Protein AF-A0A7Y5AQX2-F1 (afdb_monomer_lite)

pLDDT: mean 70.8, std 23.97, range [26.09, 96.88]

Sequence (266 aa):
MLVSNRKLSFETPKPNAPDNAAGAPVNNSKNDAKAAEIGLSQQGQNLNYLYQQSLSSAKQNPSPVYISVDKRVELVTESVNEIAGQSGYEYTPEQIKRVVEDVVKEINIKELPRGDVNAGSGSVYAFLSGTDKATLADAYQHALDNNSSLDDVRFAAFSLARSRFIEAKINSGTTWAVHNPNESTGTVKSDDVEKAALREETIRSGSDYVKSLPEQLKKRGLFQSNPFLQSPLLQDVSSAQLMHKVPSFLSGKVTEVNYNTAYSRI

Radius of gyration: 29.33 Å; chains: 1; bounding box: 56×47×114 Å

Organism: NCBI:txid2740584

Secondary structure (DSSP, 8-state):
----------PPPPPPP---------------------PPPHHHHHHHHHHHHHHHHHHHSPPPTTS-HHHHHHHHHHHHHHHHHHTT----HHHHHHHHHHHHHHTT--PPPP--TT-SS--GGGG--HHHHHHHHHHHHHHHHTT--HHHHHHHHHHHHHHHHHHHHHHTT---PPP-TTS------TTSHHHHHHHHHHHHTS-HHHHHHHHHHHTT-TTTT-GGGGSHHHHHHHHHHHHT---HHHHTT-----TTSTTS--

Foldseek 3Di:
DDDDDDDPDDDDDDDDDDDDDDDDDDDDDDDDPPPPPPDQDPVRVLLVVLLVVLLVVCVVVPDDPLADLVLSLVVSLVSSVVVCVVVPDDDDPVSSVVSSVVSCVVSVSDDQQADDLPDDPDDLSSLQDNVSNVLLSLQCVLCVVVVADPVLSVLLSNLLSVLSNVVSNLVVVHADAQDDPPPPPDDDDDPCPVVVVVVVVVVVPPDVVLVCQVVCLVVPFRRPVGVSCVDPSSRQSSVCVNVSHRRPVCPVSHDHDDPPPPPPDD

Structure (mmCIF, N/CA/C/O backbone):
data_AF-A0A7Y5AQX2-F1
#
_entry.id   AF-A0A7Y5AQX2-F1
#
loop_
_atom_site.group_PDB
_atom_site.id
_atom_site.type_symbol
_atom_site.label_atom_id
_atom_site.label_alt_id
_atom_site.label_comp_id
_atom_site.label_asym_id
_atom_site.label_entity_id
_atom_site.label_seq_id
_atom_site.pdbx_PDB_ins_code
_atom_site.Cartn_x
_atom_site.Cartn_y
_atom_site.Cartn_z
_atom_site.occupancy
_atom_site.B_iso_or_equiv
_atom_site.auth_seq_id
_atom_site.auth_comp_id
_atom_site.auth_asym_id
_atom_site.auth_atom_id
_atom_site.pdbx_PDB_model_num
ATOM 1 N N . MET A 1 1 ? 14.131 24.474 25.568 1.00 33.84 1 MET A N 1
ATOM 2 C CA . MET A 1 1 ? 13.106 25.393 26.107 1.00 33.84 1 MET A CA 1
ATOM 3 C C . MET A 1 1 ? 11.953 24.553 26.618 1.00 33.84 1 MET A C 1
ATOM 5 O O . MET A 1 1 ? 11.398 23.782 25.849 1.00 33.84 1 MET A O 1
ATOM 9 N N . LEU A 1 2 ? 11.695 24.627 27.925 1.00 29.59 2 LEU A N 1
ATOM 10 C CA . LEU A 1 2 ? 10.624 23.911 28.612 1.00 29.59 2 LEU A CA 1
ATOM 11 C C . LEU A 1 2 ? 9.268 24.557 28.324 1.00 29.59 2 LEU A C 1
ATOM 13 O O . LEU A 1 2 ? 9.139 25.772 28.452 1.00 29.59 2 LEU A O 1
ATOM 17 N N . VAL A 1 3 ? 8.251 23.730 28.092 1.00 31.69 3 VAL A N 1
ATOM 18 C CA . VAL A 1 3 ? 6.878 24.048 28.494 1.00 31.69 3 VAL A CA 1
ATOM 19 C C . VAL A 1 3 ? 6.344 22.849 29.272 1.00 31.69 3 VAL A C 1
ATOM 21 O O . VAL A 1 3 ? 5.966 21.826 28.710 1.00 31.69 3 VAL A O 1
ATOM 24 N N . SER A 1 4 ? 6.386 22.981 30.595 1.00 30.27 4 SER A N 1
ATOM 25 C CA . SER A 1 4 ? 5.703 22.111 31.547 1.00 30.27 4 SER A CA 1
ATOM 26 C C . SER A 1 4 ? 4.196 22.304 31.430 1.00 30.27 4 SER A C 1
ATOM 28 O O . SER A 1 4 ? 3.738 23.442 31.451 1.00 30.27 4 SER A O 1
ATOM 30 N N . ASN A 1 5 ? 3.417 21.221 31.446 1.00 33.28 5 ASN A N 1
ATOM 31 C CA . ASN A 1 5 ? 2.048 21.290 31.949 1.00 33.28 5 ASN A CA 1
ATOM 32 C C . ASN A 1 5 ? 1.642 20.011 32.696 1.00 33.28 5 ASN A C 1
ATOM 34 O O . ASN A 1 5 ? 1.423 18.957 32.119 1.00 33.28 5 ASN A O 1
ATOM 38 N N . ARG A 1 6 ? 1.578 20.199 34.020 1.00 29.80 6 ARG A N 1
ATOM 39 C CA . ARG A 1 6 ? 0.690 19.603 35.030 1.00 29.80 6 ARG A CA 1
ATOM 40 C C . ARG A 1 6 ? 0.468 18.083 35.029 1.00 29.80 6 ARG A C 1
ATOM 42 O O . ARG A 1 6 ? -0.394 17.548 34.349 1.00 29.80 6 ARG A O 1
ATOM 49 N N . LYS A 1 7 ? 1.179 17.469 35.983 1.00 34.09 7 LYS A N 1
ATOM 50 C CA . LYS A 1 7 ? 0.767 16.378 36.884 1.00 34.09 7 LYS A CA 1
ATOM 51 C C . LYS A 1 7 ? -0.723 15.996 36.800 1.00 34.09 7 LYS A C 1
ATOM 53 O O . LYS A 1 7 ? -1.569 16.708 37.336 1.00 34.09 7 LYS A O 1
ATOM 58 N N . LEU A 1 8 ? -0.997 14.821 36.241 1.00 32.25 8 LEU A N 1
ATOM 59 C CA . LEU A 1 8 ? -2.138 13.989 36.620 1.00 32.25 8 LEU A CA 1
ATOM 60 C C . LEU A 1 8 ? -1.640 13.024 37.698 1.00 32.25 8 LEU A C 1
ATOM 62 O O . LEU A 1 8 ? -0.949 12.050 37.413 1.00 32.25 8 LEU A O 1
ATOM 66 N N . SER A 1 9 ? -1.916 13.366 38.953 1.00 29.31 9 SER A N 1
ATOM 67 C CA . SER A 1 9 ? -1.718 12.475 40.091 1.00 29.31 9 SER A CA 1
ATOM 68 C C . SER A 1 9 ? -2.881 11.486 40.105 1.00 29.31 9 SER A C 1
ATOM 70 O O . SER A 1 9 ? -3.999 11.881 40.423 1.00 29.31 9 SER A O 1
ATOM 72 N N . PHE A 1 10 ? -2.639 10.224 39.764 1.00 33.22 10 PHE A N 1
ATOM 73 C CA . PHE A 1 10 ? -3.570 9.146 40.085 1.00 33.22 10 PHE A CA 1
ATOM 74 C C . PHE A 1 10 ? -3.011 8.398 41.292 1.00 33.22 10 PHE A C 1
ATOM 76 O O . PHE A 1 10 ? -1.978 7.735 41.208 1.00 33.22 10 PHE A O 1
ATOM 83 N N . GLU A 1 11 ? -3.663 8.583 42.439 1.00 29.88 11 GLU A N 1
ATOM 84 C CA . GLU A 1 11 ? -3.431 7.771 43.627 1.00 29.88 11 GLU A CA 1
ATOM 85 C C . GLU A 1 11 ? -3.783 6.314 43.308 1.00 29.88 11 GLU A C 1
ATOM 87 O O . GLU A 1 11 ? -4.910 5.985 42.946 1.00 29.88 11 GLU A O 1
ATOM 92 N N . THR A 1 12 ? -2.800 5.430 43.437 1.00 32.38 12 THR A N 1
ATOM 93 C CA . THR A 1 12 ? -2.998 3.980 43.434 1.00 32.38 12 THR A CA 1
ATOM 94 C C . THR A 1 12 ? -3.739 3.552 44.707 1.00 32.38 12 THR A C 1
ATOM 96 O O . THR A 1 12 ? -3.231 3.839 45.798 1.00 32.38 12 THR A O 1
ATOM 99 N N . PRO A 1 13 ? -4.859 2.809 44.640 1.00 32.34 13 PRO A N 1
ATOM 100 C CA . PRO A 1 13 ? -5.418 2.163 45.820 1.00 32.34 13 PRO A CA 1
ATOM 101 C C . PRO A 1 13 ? -4.529 0.973 46.217 1.00 32.34 13 PRO A C 1
ATOM 103 O O . PRO A 1 13 ? -4.286 0.072 45.414 1.00 32.34 13 PRO A O 1
ATOM 106 N N . LYS A 1 14 ? -4.037 0.960 47.461 1.00 35.69 14 LYS A N 1
ATOM 107 C CA . LYS A 1 14 ? -3.431 -0.230 48.087 1.00 35.69 14 LYS A CA 1
ATOM 108 C C . LYS A 1 14 ? -4.506 -1.308 48.322 1.00 35.69 14 LYS A C 1
ATOM 110 O O . LYS A 1 14 ? -5.607 -0.946 48.735 1.00 35.69 14 LYS A O 1
ATOM 115 N N . PRO A 1 15 ? -4.204 -2.608 48.144 1.00 33.44 15 PRO A N 1
ATOM 116 C CA . PRO A 1 15 ? -5.133 -3.682 48.474 1.00 33.44 15 PRO A CA 1
ATOM 117 C C . PRO A 1 15 ? -5.127 -4.010 49.980 1.00 33.44 15 PRO A C 1
ATOM 119 O O . PRO A 1 15 ? -4.144 -3.788 50.687 1.00 33.44 15 PRO A O 1
ATOM 122 N N . ASN A 1 16 ? -6.277 -4.515 50.426 1.00 32.91 16 ASN A N 1
ATOM 123 C CA . ASN A 1 16 ? -6.772 -4.653 51.798 1.00 32.91 16 ASN A CA 1
ATOM 124 C C . ASN A 1 16 ? -5.925 -5.485 52.784 1.00 32.91 16 ASN A C 1
ATOM 126 O O . ASN A 1 16 ? -5.275 -6.461 52.421 1.00 32.91 16 ASN A O 1
ATOM 130 N N . ALA A 1 17 ? -6.066 -5.125 54.065 1.00 36.38 17 ALA A N 1
ATOM 131 C CA . ALA A 1 17 ? -5.796 -5.951 55.248 1.00 36.38 17 ALA A CA 1
ATOM 132 C C . ALA A 1 17 ? -6.981 -6.898 55.564 1.00 36.38 17 ALA A C 1
ATOM 134 O O . ALA A 1 17 ? -8.061 -6.689 55.006 1.00 36.38 17 ALA A O 1
ATOM 135 N N . PRO A 1 18 ? -6.848 -7.839 56.524 1.00 38.06 18 PRO A N 1
ATOM 136 C CA . PRO A 1 18 ? -8.013 -8.371 57.227 1.00 38.06 18 PRO A CA 1
ATOM 137 C C . PRO A 1 18 ? -7.996 -8.175 58.758 1.00 38.06 18 PRO A C 1
ATOM 139 O O . PRO A 1 18 ? -6.967 -8.296 59.421 1.00 38.06 18 PRO A O 1
ATOM 142 N N . ASP A 1 19 ? -9.213 -7.914 59.244 1.00 28.00 19 ASP A N 1
ATOM 143 C CA . ASP A 1 19 ? -9.867 -8.290 60.507 1.00 28.00 19 ASP A CA 1
ATOM 144 C C . ASP A 1 19 ? -9.352 -7.802 61.875 1.00 28.00 19 ASP A C 1
ATOM 146 O O . ASP A 1 19 ? -8.371 -8.300 62.423 1.00 28.00 19 ASP A O 1
ATOM 150 N N . ASN A 1 20 ? -10.164 -6.965 62.546 1.00 29.52 20 ASN A N 1
ATOM 151 C CA . ASN A 1 20 ? -11.015 -7.453 63.647 1.00 29.52 20 ASN A CA 1
ATOM 152 C C . ASN A 1 20 ? -12.039 -6.423 64.170 1.00 29.52 20 ASN A C 1
ATOM 154 O O . ASN A 1 20 ? -11.887 -5.213 64.037 1.00 29.52 20 ASN A O 1
ATOM 158 N N . ALA A 1 21 ? -13.099 -6.977 64.759 1.00 29.73 21 ALA A N 1
ATOM 159 C CA . ALA A 1 21 ? -14.347 -6.371 65.213 1.00 29.73 21 ALA A CA 1
ATOM 160 C C . ALA A 1 21 ? -14.245 -5.340 66.358 1.00 29.73 21 ALA A C 1
ATOM 162 O O . ALA A 1 21 ? -13.434 -5.508 67.263 1.00 29.73 21 ALA A O 1
ATOM 163 N N . ALA A 1 22 ? -15.172 -4.366 66.379 1.00 30.77 22 ALA A N 1
ATOM 164 C CA . ALA A 1 22 ? -16.134 -4.110 67.474 1.00 30.77 22 ALA A CA 1
ATOM 165 C C . ALA A 1 22 ? -16.785 -2.707 67.376 1.00 30.77 22 ALA A C 1
ATOM 167 O O . ALA A 1 22 ? -16.090 -1.709 67.229 1.00 30.77 22 ALA A O 1
ATOM 168 N N . GLY A 1 23 ? -18.111 -2.638 67.576 1.00 27.48 23 GLY A N 1
ATOM 169 C CA . GLY A 1 23 ? -18.801 -1.448 68.109 1.00 27.48 23 GLY A CA 1
ATOM 170 C C . GLY A 1 23 ? -19.660 -0.623 67.136 1.00 27.48 23 GLY A C 1
ATOM 171 O O . GLY A 1 23 ? -19.169 0.267 66.455 1.00 27.48 23 GLY A O 1
ATOM 172 N N . ALA A 1 24 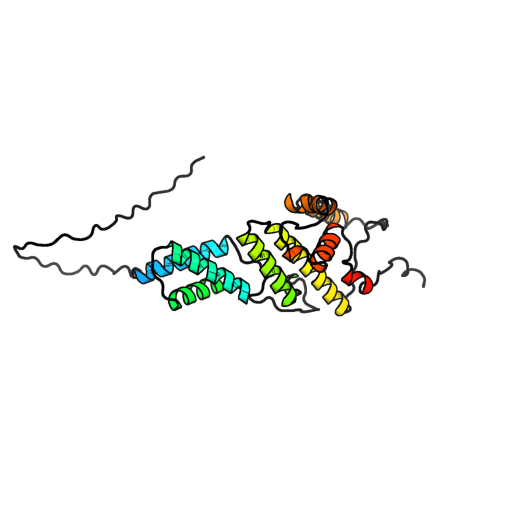? -20.976 -0.853 67.153 1.00 29.45 24 ALA A N 1
ATOM 173 C CA . ALA A 1 24 ? -21.999 0.147 66.793 1.00 29.45 24 ALA A CA 1
ATOM 174 C C . ALA A 1 24 ? -22.250 1.084 68.019 1.00 29.45 24 ALA A C 1
ATOM 176 O O . ALA A 1 24 ? -21.811 0.685 69.102 1.00 29.45 24 ALA A O 1
ATOM 177 N N . PRO A 1 25 ? -22.995 2.228 67.962 1.00 40.78 25 PRO A N 1
ATOM 178 C CA . PRO A 1 25 ? -24.040 2.545 66.971 1.00 40.78 25 PRO A CA 1
ATOM 179 C C . PRO A 1 25 ? -24.307 4.050 66.612 1.00 40.78 25 PRO A C 1
ATOM 181 O O . PRO A 1 25 ? -23.759 4.973 67.199 1.00 40.78 25 PRO A O 1
ATOM 184 N N . VAL A 1 26 ? -25.260 4.241 65.678 1.00 30.08 26 VAL A N 1
ATOM 185 C CA . VAL A 1 26 ? -26.141 5.416 65.410 1.00 30.08 26 VAL A CA 1
ATOM 186 C C . VAL A 1 26 ? -25.539 6.694 64.779 1.00 30.08 26 VAL A C 1
ATOM 188 O O . VAL A 1 26 ? -24.890 7.474 65.460 1.00 30.08 26 VAL A O 1
ATOM 191 N N . ASN A 1 27 ? -25.925 7.029 63.533 1.00 26.09 27 ASN A N 1
ATOM 192 C CA . ASN A 1 27 ? -26.964 8.053 63.290 1.00 26.09 27 ASN A CA 1
ATOM 193 C C . ASN A 1 27 ? -27.413 8.171 61.821 1.00 26.09 27 ASN A C 1
ATOM 195 O O . ASN A 1 27 ? -26.623 8.085 60.887 1.00 26.09 27 ASN A O 1
ATOM 199 N N . ASN A 1 28 ? -28.713 8.417 61.659 1.00 34.25 28 ASN A N 1
ATOM 200 C CA . ASN A 1 28 ? -29.389 8.732 60.405 1.00 34.25 28 ASN A CA 1
ATOM 201 C C . ASN A 1 28 ? -28.875 10.046 59.792 1.00 34.25 28 ASN A C 1
ATOM 203 O O . ASN A 1 28 ? -28.924 11.094 60.435 1.00 34.25 28 ASN A O 1
ATOM 207 N N . SER A 1 29 ? -28.575 10.036 58.495 1.00 30.48 29 SER A N 1
ATOM 208 C CA . SER A 1 29 ? -28.948 11.153 57.623 1.00 30.48 29 SER A CA 1
ATOM 209 C C . SER A 1 29 ? -29.303 10.658 56.231 1.00 30.48 29 SER A C 1
ATOM 211 O O . SER A 1 29 ? -28.526 10.001 55.544 1.00 30.48 29 SER A O 1
ATOM 213 N N . LYS A 1 30 ? -30.553 10.958 55.881 1.00 35.78 30 LYS A N 1
ATOM 214 C CA . LYS A 1 30 ? -31.143 10.873 54.552 1.00 35.78 30 LYS A CA 1
ATOM 215 C C . LYS A 1 30 ? -30.434 11.839 53.605 1.00 35.78 30 LYS A C 1
ATOM 217 O O . LYS A 1 30 ? -30.094 12.942 54.010 1.00 35.78 30 LYS A O 1
ATOM 222 N N . ASN A 1 31 ? -30.432 11.442 52.336 1.00 39.41 31 ASN A N 1
ATOM 223 C CA . ASN A 1 31 ? -30.295 12.285 51.154 1.00 39.41 31 ASN A CA 1
ATOM 224 C C . ASN A 1 31 ? -28.950 12.987 50.980 1.00 39.41 31 ASN A C 1
ATOM 226 O O . ASN A 1 31 ? -28.807 14.149 51.313 1.00 39.41 31 ASN A O 1
ATOM 230 N N . ASP A 1 32 ? -28.053 12.299 50.282 1.00 32.12 32 ASP A N 1
ATOM 231 C CA . ASP A 1 32 ? -27.474 12.861 49.067 1.00 32.12 32 ASP A CA 1
ATOM 232 C C . ASP A 1 32 ? -27.354 11.718 48.066 1.00 32.12 32 ASP A C 1
ATOM 234 O O . ASP A 1 32 ? -26.458 10.873 48.133 1.00 32.12 32 ASP A O 1
ATOM 238 N N . ALA A 1 33 ? -28.321 11.650 47.151 1.00 40.19 33 ALA A N 1
ATOM 239 C CA . ALA A 1 33 ? -28.147 10.912 45.917 1.00 40.19 33 ALA A CA 1
ATOM 240 C C . ALA A 1 33 ? -26.990 11.588 45.174 1.00 40.19 33 ALA A C 1
ATOM 242 O O . ALA A 1 33 ? -27.196 12.523 44.402 1.00 40.19 33 ALA A O 1
ATOM 243 N N . LYS A 1 34 ? -25.759 11.137 45.451 1.00 38.62 34 LYS A N 1
ATOM 244 C CA . LYS A 1 34 ? -24.626 11.345 44.558 1.00 38.62 34 LYS A CA 1
ATOM 245 C C . LYS A 1 34 ? -25.126 10.931 43.185 1.00 38.62 34 LYS A C 1
ATOM 247 O O . LYS A 1 34 ? -25.432 9.757 42.979 1.00 38.62 34 LYS A O 1
ATOM 252 N N . ALA A 1 35 ? -25.247 11.900 42.282 1.00 39.59 35 ALA A N 1
ATOM 253 C CA . ALA A 1 35 ? -25.253 11.625 40.863 1.00 39.59 35 ALA A CA 1
ATOM 254 C C . ALA A 1 35 ? -24.065 10.690 40.635 1.00 39.59 35 ALA A C 1
ATOM 256 O O . ALA A 1 35 ? -22.916 11.097 40.807 1.00 39.59 35 ALA A O 1
ATOM 257 N N . ALA A 1 36 ? -24.348 9.406 40.422 1.00 41.03 36 ALA A N 1
ATOM 258 C CA . ALA A 1 36 ? -23.322 8.449 40.088 1.00 41.03 36 ALA A CA 1
ATOM 259 C C . ALA A 1 36 ? -22.714 8.984 38.796 1.00 41.03 36 ALA A C 1
ATOM 261 O O . ALA A 1 36 ? -23.390 9.005 37.768 1.00 41.03 36 ALA A O 1
ATOM 262 N N . GLU A 1 37 ? -21.487 9.504 38.862 1.00 47.50 37 GLU A N 1
ATOM 263 C CA . GLU A 1 37 ? -20.680 9.675 37.666 1.00 47.50 37 GLU A CA 1
ATOM 264 C C . GLU A 1 37 ? -20.720 8.318 36.971 1.00 47.50 37 GLU A C 1
ATOM 266 O O . GLU A 1 37 ? -20.243 7.319 37.514 1.00 47.50 37 GLU A O 1
ATOM 271 N N . ILE A 1 38 ? -21.398 8.256 35.825 1.00 54.62 38 ILE A N 1
ATOM 272 C CA . ILE A 1 38 ? -21.451 7.060 34.991 1.00 54.62 38 ILE A CA 1
ATOM 273 C C . ILE A 1 38 ? -20.047 6.928 34.396 1.00 54.62 38 ILE A C 1
ATOM 275 O O . ILE A 1 38 ? -19.773 7.357 33.278 1.00 54.62 38 ILE A O 1
ATOM 279 N N . GLY A 1 39 ? -19.118 6.430 35.207 1.00 63.88 39 GLY A N 1
ATOM 280 C CA . GLY A 1 39 ? -17.774 6.077 34.800 1.00 63.88 39 GLY A CA 1
ATOM 281 C C . GLY A 1 39 ? -17.811 4.772 34.016 1.00 63.88 39 GLY A C 1
ATOM 282 O O . GLY A 1 39 ? -18.618 3.882 34.289 1.00 63.88 39 GLY A O 1
ATOM 283 N N . LEU A 1 40 ? -16.928 4.643 33.028 1.00 76.62 40 LEU A N 1
ATOM 284 C CA . LEU A 1 40 ? -16.713 3.370 32.345 1.00 76.62 40 LEU A CA 1
ATOM 285 C C . LEU A 1 40 ? -16.294 2.304 33.368 1.00 76.62 40 LEU A C 1
ATOM 287 O O . LEU A 1 40 ? -15.479 2.578 34.252 1.00 76.62 40 LEU A O 1
ATOM 291 N N . SER A 1 41 ? -16.812 1.082 33.214 1.00 86.62 41 SER A N 1
ATOM 292 C CA . SER A 1 41 ? -16.309 -0.082 33.953 1.00 86.62 41 SER A CA 1
ATOM 293 C C . SER A 1 41 ? -14.816 -0.284 33.676 1.00 86.62 41 SER A C 1
ATOM 295 O O . SER A 1 41 ? -14.322 0.166 32.644 1.00 86.62 41 SER A O 1
ATOM 297 N N . GLN A 1 42 ? -14.093 -1.005 34.538 1.00 84.44 42 GLN A N 1
ATOM 298 C CA . GLN A 1 42 ? -12.668 -1.295 34.313 1.00 84.44 42 GLN A CA 1
ATOM 299 C C . GLN A 1 42 ? -12.414 -1.896 32.918 1.00 84.44 42 GLN A C 1
ATOM 301 O O . GLN A 1 42 ? -11.510 -1.477 32.203 1.00 84.44 42 GLN A O 1
ATOM 306 N N . GLN A 1 43 ? -13.271 -2.826 32.489 1.00 85.12 43 GLN A N 1
ATOM 307 C CA . GLN A 1 43 ? -13.207 -3.411 31.150 1.00 85.12 43 GLN A CA 1
ATOM 308 C C . GLN A 1 43 ? -13.467 -2.367 30.051 1.00 85.12 43 GLN A C 1
ATOM 310 O O . GLN A 1 43 ? -12.786 -2.367 29.029 1.00 85.12 43 GLN A O 1
ATOM 315 N N . GLY A 1 44 ? -14.415 -1.449 30.267 1.00 86.94 44 GLY A N 1
ATOM 316 C CA . GLY A 1 44 ? -14.673 -0.331 29.359 1.00 86.94 44 GLY A CA 1
ATOM 317 C C . GLY A 1 44 ? -13.507 0.659 29.277 1.00 86.94 44 GLY A C 1
ATOM 318 O O . GLY A 1 44 ? -13.202 1.151 28.194 1.00 86.94 44 GLY A O 1
ATOM 319 N N . GLN A 1 45 ? -12.815 0.912 30.389 1.00 89.06 45 GLN A N 1
ATOM 320 C CA . GLN A 1 45 ? -11.620 1.757 30.425 1.00 89.06 45 GLN A CA 1
ATOM 321 C C . GLN A 1 45 ? -10.464 1.118 29.649 1.00 89.06 45 GLN A C 1
ATOM 323 O O . GLN A 1 45 ? -9.842 1.798 28.834 1.00 89.06 45 GLN A O 1
ATOM 328 N N . ASN A 1 46 ? -10.232 -0.186 29.829 1.00 90.69 46 ASN A N 1
ATOM 329 C CA . ASN A 1 46 ? -9.186 -0.921 29.111 1.00 90.69 46 ASN A CA 1
ATOM 330 C C . ASN A 1 46 ? -9.440 -0.930 27.592 1.00 90.69 46 ASN A C 1
ATOM 332 O O . ASN A 1 46 ? -8.530 -0.671 26.808 1.00 90.69 46 ASN A O 1
ATOM 336 N N . LEU A 1 47 ? -10.688 -1.158 27.163 1.00 92.69 47 LEU A N 1
ATOM 337 C CA . LEU A 1 47 ? -11.050 -1.100 25.741 1.00 92.69 47 LEU A CA 1
ATOM 338 C C . LEU A 1 47 ? -10.897 0.305 25.157 1.00 92.69 47 LEU A C 1
ATOM 340 O O . LEU A 1 47 ? -10.376 0.456 24.054 1.00 92.69 47 LEU A O 1
ATOM 344 N N . ASN A 1 48 ? -11.315 1.334 25.898 1.00 93.25 48 ASN A N 1
ATOM 345 C CA . ASN A 1 48 ? -11.139 2.714 25.461 1.00 93.25 48 ASN A CA 1
ATOM 346 C C . ASN A 1 48 ? -9.651 3.076 25.343 1.00 93.25 48 ASN A C 1
ATOM 348 O O . ASN A 1 48 ? -9.264 3.741 24.388 1.00 93.25 48 ASN A O 1
ATOM 352 N N . TYR A 1 49 ? -8.806 2.606 26.265 1.00 92.81 49 TYR A N 1
ATOM 353 C CA . TYR A 1 49 ? -7.358 2.781 26.169 1.00 92.81 49 TYR A CA 1
ATOM 354 C C . TYR A 1 49 ? -6.793 2.148 24.889 1.00 92.81 49 TYR A C 1
ATOM 356 O O . TYR A 1 49 ? -6.129 2.841 24.116 1.00 92.81 49 TYR A O 1
ATOM 364 N N . LEU A 1 50 ? -7.112 0.874 24.624 1.00 95.81 50 LEU A N 1
ATOM 365 C CA . LEU A 1 50 ? -6.662 0.176 23.416 1.00 95.81 50 LEU A CA 1
ATOM 366 C C . LEU A 1 50 ? -7.114 0.907 22.144 1.00 95.81 50 LEU A C 1
ATOM 368 O O . LEU A 1 50 ? -6.304 1.119 21.241 1.00 95.81 50 LEU A O 1
ATOM 372 N N . TYR A 1 51 ? -8.374 1.347 22.093 1.00 96.88 51 TYR A N 1
ATOM 373 C CA . TYR A 1 51 ? -8.910 2.124 20.976 1.00 96.88 51 TYR A CA 1
ATOM 374 C C . TYR A 1 51 ? -8.157 3.442 20.765 1.00 96.88 51 TYR A C 1
ATOM 376 O O . TYR A 1 51 ? -7.684 3.698 19.660 1.00 96.88 51 TYR A O 1
ATOM 384 N N . GLN A 1 52 ? -7.996 4.266 21.805 1.00 96.12 52 GLN A N 1
ATOM 385 C CA . GL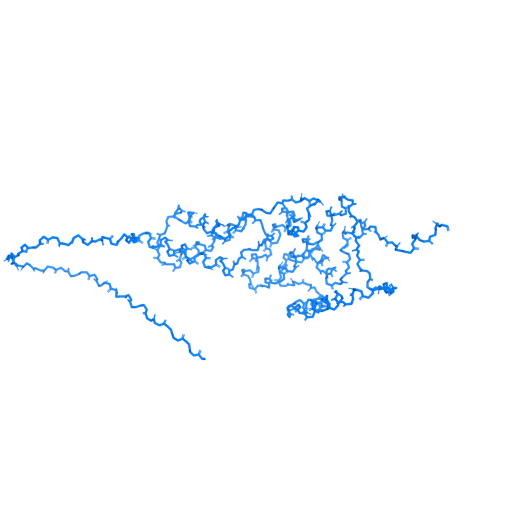N A 1 52 ? -7.342 5.576 21.688 1.00 96.12 52 GLN A CA 1
ATOM 386 C C . GLN A 1 52 ? -5.871 5.451 21.275 1.00 96.12 52 GLN A C 1
ATOM 388 O O . GLN A 1 52 ? -5.407 6.195 20.408 1.00 96.12 52 GLN A O 1
ATOM 393 N N . GLN A 1 53 ? -5.146 4.492 21.853 1.00 96.19 53 GLN A N 1
ATOM 394 C CA . GLN A 1 53 ? -3.741 4.251 21.529 1.00 96.19 53 GLN A CA 1
ATOM 395 C C . GLN A 1 53 ? -3.585 3.760 20.082 1.00 96.19 53 GLN A C 1
ATOM 397 O O . GLN A 1 53 ? -2.758 4.288 19.336 1.00 96.19 53 GLN A O 1
ATOM 402 N N . SER A 1 54 ? -4.426 2.810 19.662 1.00 96.12 54 SER A N 1
ATOM 403 C CA . SER A 1 54 ? -4.425 2.274 18.295 1.00 96.12 54 SER A CA 1
ATOM 404 C C . SER A 1 54 ? -4.805 3.333 17.269 1.00 96.12 54 SER A C 1
ATOM 406 O O . SER A 1 54 ? -4.152 3.468 16.236 1.00 96.12 54 SER A O 1
ATOM 408 N N . LEU A 1 55 ? -5.817 4.145 17.575 1.00 96.31 55 LEU A N 1
ATOM 409 C CA . LEU A 1 55 ? -6.236 5.242 16.718 1.00 96.31 55 LEU A CA 1
ATOM 410 C C . LEU A 1 55 ? -5.138 6.299 16.569 1.00 96.31 55 LEU A C 1
ATOM 412 O O . LEU A 1 55 ? -4.893 6.782 15.464 1.00 96.31 55 LEU A O 1
ATOM 416 N N . SER A 1 56 ? -4.483 6.661 17.672 1.00 95.75 56 SER A N 1
ATOM 417 C CA . SER A 1 56 ? -3.358 7.597 17.664 1.00 95.75 56 SER A CA 1
ATOM 418 C C . SER A 1 56 ? -2.212 7.066 16.800 1.00 95.75 56 SER A C 1
ATOM 420 O O . SER A 1 56 ? -1.746 7.776 15.909 1.00 95.75 56 SER A O 1
ATOM 422 N N . SER A 1 57 ? -1.832 5.795 16.984 1.00 93.31 57 SER A N 1
ATOM 423 C CA . SER A 1 57 ? -0.806 5.125 16.176 1.00 93.31 57 SER A CA 1
ATOM 424 C C . SER A 1 57 ? -1.156 5.144 14.684 1.00 93.31 57 SER A C 1
ATOM 426 O O . SER A 1 57 ? -0.361 5.600 13.862 1.00 93.31 57 SER A O 1
ATOM 428 N N . ALA A 1 58 ? -2.386 4.759 14.333 1.00 92.12 58 ALA A N 1
ATOM 429 C CA . ALA A 1 58 ? -2.847 4.714 12.949 1.00 92.12 58 ALA A CA 1
ATOM 430 C C . ALA A 1 58 ? -2.956 6.106 12.296 1.00 92.12 58 ALA A C 1
ATOM 432 O O . ALA A 1 58 ? -2.737 6.244 11.093 1.00 92.12 58 ALA A O 1
ATOM 433 N N . LYS A 1 59 ? -3.267 7.157 13.070 1.00 91.50 59 LYS A N 1
ATOM 434 C CA . LYS A 1 59 ? -3.271 8.552 12.588 1.00 91.50 59 LYS A CA 1
ATOM 435 C C . LYS A 1 59 ? -1.853 9.101 12.395 1.00 91.50 59 LYS A C 1
ATOM 437 O O . LYS A 1 59 ? -1.636 9.881 11.471 1.00 91.50 59 LYS A O 1
ATOM 442 N N . GLN A 1 60 ? -0.900 8.706 13.240 1.00 89.75 60 GLN A N 1
ATOM 443 C CA . GLN A 1 60 ? 0.508 9.105 13.117 1.00 89.75 60 GLN A CA 1
ATOM 444 C C . GLN A 1 60 ? 1.222 8.368 11.979 1.00 89.75 60 GLN A C 1
ATOM 446 O O . GLN A 1 60 ? 2.028 8.969 11.272 1.00 89.75 60 GLN A O 1
ATOM 451 N N . ASN A 1 61 ? 0.885 7.094 11.768 1.00 85.19 61 ASN A N 1
ATOM 452 C CA . ASN A 1 61 ? 1.460 6.229 10.742 1.00 85.19 61 ASN A CA 1
ATOM 453 C C . ASN A 1 61 ? 0.356 5.711 9.807 1.00 85.19 61 ASN A C 1
ATOM 455 O O . ASN A 1 61 ? -0.007 4.534 9.862 1.00 85.19 61 ASN A O 1
ATOM 459 N N . PRO A 1 62 ? -0.218 6.577 8.952 1.00 83.62 62 PRO A N 1
ATOM 460 C CA . PRO A 1 62 ? -1.310 6.175 8.085 1.00 83.62 62 PRO A CA 1
ATOM 461 C C . PRO A 1 62 ? -0.850 5.103 7.099 1.00 83.62 62 PRO A C 1
ATOM 463 O O . PRO A 1 62 ? 0.152 5.263 6.393 1.00 83.62 62 PRO A O 1
ATOM 466 N N . SER A 1 63 ? -1.636 4.028 7.009 1.00 85.00 63 SER A N 1
ATOM 467 C CA . SER A 1 63 ? -1.419 2.978 6.016 1.00 85.00 63 SER A CA 1
ATOM 468 C C . SER A 1 63 ? -1.412 3.581 4.601 1.00 85.00 63 SER A C 1
ATOM 470 O O . SER A 1 63 ? -2.264 4.429 4.296 1.00 85.00 63 SER A O 1
ATOM 472 N N . PRO A 1 64 ? -0.492 3.177 3.713 1.00 86.12 64 PRO A N 1
ATOM 473 C CA . PRO A 1 64 ? -0.400 3.794 2.403 1.00 86.12 64 PRO A CA 1
ATOM 474 C C . PRO A 1 64 ? -1.650 3.573 1.550 1.00 86.12 64 PRO A C 1
ATOM 476 O O . PRO A 1 64 ? -2.213 2.484 1.474 1.00 86.12 64 PRO A O 1
ATOM 479 N N . VAL A 1 65 ? -2.064 4.610 0.827 1.00 84.50 65 VAL A N 1
ATOM 480 C CA . VAL A 1 65 ? -3.270 4.569 -0.018 1.00 84.50 65 VAL A CA 1
ATOM 481 C C . VAL A 1 65 ? -3.103 3.647 -1.239 1.00 84.50 65 VAL A C 1
ATOM 483 O O . VAL A 1 65 ? -4.094 3.220 -1.829 1.00 84.50 65 VAL A O 1
ATOM 486 N N . TYR A 1 66 ? -1.862 3.325 -1.611 1.00 85.06 66 TYR A N 1
ATOM 487 C CA . TYR A 1 66 ? -1.534 2.504 -2.777 1.00 85.06 66 TYR A CA 1
ATOM 488 C C . TYR A 1 66 ? -1.624 0.991 -2.549 1.00 85.06 66 TYR A C 1
ATOM 490 O O . TYR A 1 66 ? -1.611 0.255 -3.531 1.00 85.06 66 TYR A O 1
ATOM 498 N N . ILE A 1 67 ? -1.735 0.513 -1.305 1.00 88.44 67 ILE A N 1
ATOM 499 C CA . ILE A 1 67 ? -1.977 -0.911 -1.007 1.00 88.44 67 ILE A CA 1
ATOM 500 C C . ILE A 1 67 ? -3.484 -1.209 -0.912 1.00 88.44 67 ILE A C 1
ATOM 502 O O . ILE A 1 67 ? -4.313 -0.296 -0.833 1.00 88.44 67 ILE A O 1
ATOM 506 N N . SER A 1 68 ? -3.868 -2.487 -0.996 1.00 86.06 68 SER A N 1
ATOM 507 C CA . SER A 1 68 ? -5.280 -2.902 -0.965 1.00 86.06 68 SER A CA 1
ATOM 508 C C . SER A 1 68 ? -5.951 -2.573 0.371 1.00 86.06 68 SER A C 1
ATOM 510 O O . SER A 1 68 ? -5.290 -2.483 1.402 1.00 86.06 68 SER A O 1
ATOM 512 N N . VAL A 1 69 ? -7.281 -2.412 0.360 1.00 88.69 69 VAL A N 1
ATOM 513 C CA . VAL A 1 69 ? -8.063 -2.203 1.591 1.00 88.69 69 VAL A CA 1
ATOM 514 C C . VAL A 1 69 ? -7.797 -3.323 2.584 1.00 88.69 69 VAL A C 1
ATOM 516 O O . VAL A 1 69 ? -7.454 -3.024 3.722 1.00 88.69 69 VAL A O 1
ATOM 519 N N . ASP A 1 70 ? -7.873 -4.572 2.124 1.00 90.06 70 ASP A N 1
ATOM 520 C CA . ASP A 1 70 ? -7.643 -5.755 2.952 1.00 90.06 70 ASP A CA 1
ATOM 521 C C . ASP A 1 70 ? -6.283 -5.689 3.648 1.00 90.06 70 ASP A C 1
ATOM 523 O O . ASP A 1 70 ? -6.210 -5.846 4.862 1.00 90.06 70 ASP A O 1
ATOM 527 N N . LYS A 1 71 ? -5.220 -5.325 2.918 1.00 89.56 71 LYS A N 1
ATOM 528 C CA . LYS A 1 71 ? -3.883 -5.220 3.508 1.00 89.56 71 LYS A CA 1
ATOM 529 C C . LYS A 1 71 ? -3.756 -4.046 4.478 1.00 89.56 71 LYS A C 1
ATOM 531 O O . LYS A 1 71 ? -3.081 -4.157 5.492 1.00 89.56 71 LYS A O 1
ATOM 536 N N . ARG A 1 72 ? -4.418 -2.913 4.219 1.00 91.25 72 ARG A N 1
ATOM 537 C CA . ARG A 1 72 ? -4.449 -1.797 5.185 1.00 91.25 72 ARG A CA 1
ATOM 538 C C . ARG A 1 72 ? -5.179 -2.186 6.469 1.00 91.25 72 ARG A C 1
ATOM 540 O O . ARG A 1 72 ? -4.747 -1.784 7.542 1.00 91.25 72 ARG A O 1
ATOM 547 N N . VAL A 1 73 ? -6.269 -2.948 6.363 1.00 93.38 73 VAL A N 1
ATOM 548 C CA . VAL A 1 73 ? -6.998 -3.483 7.525 1.00 93.38 73 VAL A CA 1
ATOM 549 C C . VAL A 1 73 ? -6.134 -4.490 8.284 1.00 93.38 73 VAL A C 1
ATOM 551 O O . VAL A 1 73 ? -6.104 -4.455 9.511 1.00 93.38 73 VAL A O 1
ATOM 554 N N . GLU A 1 74 ? -5.393 -5.341 7.577 1.00 92.69 74 GLU A N 1
ATOM 555 C CA . GLU A 1 74 ? -4.428 -6.275 8.166 1.00 92.69 74 GLU A CA 1
ATOM 556 C C . GLU A 1 74 ? -3.347 -5.535 8.968 1.00 92.69 74 GLU A C 1
ATOM 558 O O . GLU A 1 74 ? -3.167 -5.836 10.142 1.00 92.69 74 GLU A O 1
ATOM 563 N N . LEU A 1 75 ? -2.735 -4.481 8.413 1.00 90.50 75 LEU A N 1
ATOM 564 C CA . LEU A 1 75 ? -1.744 -3.660 9.129 1.00 90.50 75 LEU A CA 1
ATOM 565 C C . LEU A 1 75 ? -2.321 -2.987 10.385 1.00 90.50 75 LEU A C 1
ATOM 567 O O . LEU A 1 75 ? -1.664 -2.919 11.423 1.00 90.50 75 LEU A O 1
ATOM 571 N N . VAL A 1 76 ? -3.564 -2.497 10.319 1.00 93.75 76 VAL A N 1
ATOM 572 C CA . VAL A 1 76 ? -4.255 -1.969 11.510 1.00 93.75 76 VAL A CA 1
ATOM 573 C C . VAL A 1 76 ? -4.469 -3.083 12.533 1.00 93.75 76 VAL A C 1
ATOM 575 O O . VAL A 1 76 ? -4.269 -2.864 13.723 1.00 93.75 76 VAL A O 1
ATOM 578 N N . THR A 1 77 ? -4.839 -4.280 12.081 1.00 95.38 77 THR A N 1
ATOM 579 C CA . THR A 1 77 ? -5.046 -5.448 12.946 1.00 95.38 77 THR A CA 1
ATOM 580 C C . THR A 1 77 ? -3.756 -5.851 13.653 1.00 95.38 77 THR A C 1
ATOM 582 O O . THR A 1 77 ? -3.769 -6.070 14.862 1.00 95.38 77 THR A O 1
ATOM 585 N N . GLU A 1 78 ? -2.637 -5.914 12.937 1.00 92.62 78 GLU A N 1
ATOM 586 C CA . GLU A 1 78 ? -1.314 -6.189 13.50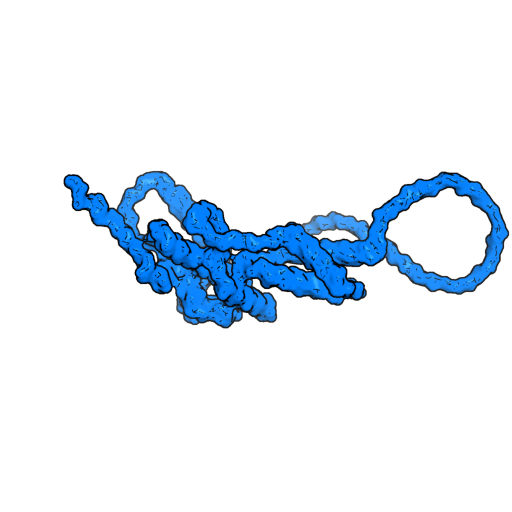7 1.00 92.62 78 GLU A CA 1
ATOM 587 C C . GLU A 1 78 ? -0.922 -5.132 14.543 1.00 92.62 78 GLU A C 1
ATOM 589 O O . GLU A 1 78 ? -0.561 -5.485 15.665 1.00 92.62 78 GLU A O 1
ATOM 594 N N . SER A 1 79 ? -1.100 -3.846 14.225 1.00 92.31 79 SER A N 1
ATOM 595 C CA . SER A 1 79 ? -0.794 -2.757 15.160 1.00 92.31 79 SER A CA 1
ATOM 596 C C . SER A 1 79 ? -1.663 -2.802 16.424 1.00 92.31 79 SER A C 1
ATOM 598 O O . SER A 1 79 ? -1.151 -2.621 17.528 1.00 92.31 79 SER A O 1
ATOM 600 N N . VAL A 1 80 ? -2.964 -3.092 16.299 1.00 96.00 80 VAL A N 1
ATOM 601 C CA . VAL A 1 80 ? -3.858 -3.253 17.462 1.00 96.00 80 VAL A CA 1
ATOM 602 C C . VAL A 1 80 ? -3.417 -4.444 18.317 1.00 96.00 80 VAL A C 1
ATOM 604 O O . VAL A 1 80 ? -3.383 -4.327 19.541 1.00 96.00 80 VAL A O 1
ATOM 607 N N . ASN A 1 81 ? -3.058 -5.574 17.700 1.00 95.00 81 ASN A N 1
ATOM 608 C CA . ASN A 1 81 ? -2.564 -6.752 18.420 1.00 95.00 81 ASN A CA 1
ATOM 609 C C . ASN A 1 81 ? -1.253 -6.467 19.164 1.00 95.00 81 ASN A C 1
ATOM 611 O O . ASN A 1 81 ? -1.098 -6.886 20.311 1.00 95.00 81 ASN A O 1
ATOM 615 N N . GLU A 1 82 ? -0.331 -5.730 18.546 1.00 93.81 82 GLU A N 1
ATOM 616 C CA . GLU A 1 82 ? 0.923 -5.330 19.182 1.00 93.81 82 GLU A CA 1
ATOM 617 C C . GLU A 1 82 ? 0.667 -4.452 20.417 1.00 93.81 82 GLU A C 1
ATOM 619 O O . GLU A 1 82 ? 1.167 -4.743 21.506 1.00 93.81 82 GLU A O 1
ATOM 624 N N . ILE A 1 83 ? -0.178 -3.424 20.282 1.00 95.12 83 ILE A N 1
ATOM 625 C CA . ILE A 1 83 ? -0.543 -2.528 21.391 1.00 95.12 83 ILE A CA 1
ATOM 626 C C . ILE A 1 83 ? -1.264 -3.301 22.501 1.00 95.12 83 ILE A C 1
ATOM 628 O O . ILE A 1 83 ? -0.995 -3.083 23.686 1.00 95.12 83 ILE A O 1
ATOM 632 N N . ALA A 1 84 ? -2.159 -4.224 22.142 1.00 94.81 84 ALA A N 1
ATOM 633 C CA . ALA A 1 84 ? -2.840 -5.088 23.099 1.00 94.81 84 ALA A CA 1
ATOM 634 C C . ALA A 1 84 ? -1.829 -5.919 23.904 1.00 94.81 84 ALA A C 1
ATOM 636 O O . ALA A 1 84 ? -1.866 -5.881 25.138 1.00 94.81 84 ALA A O 1
ATOM 637 N N . GLY A 1 85 ? -0.877 -6.567 23.223 1.00 92.69 85 GLY A N 1
ATOM 638 C CA . GLY A 1 85 ? 0.199 -7.343 23.846 1.00 92.69 85 GLY A CA 1
ATOM 639 C C . GLY A 1 85 ? 1.105 -6.515 24.764 1.00 92.69 85 GLY A C 1
ATOM 640 O O . GLY A 1 85 ? 1.533 -7.000 25.810 1.00 92.69 85 GLY A O 1
ATOM 641 N N . GLN A 1 86 ? 1.349 -5.247 24.426 1.00 92.75 86 GLN A N 1
ATOM 642 C CA . GLN A 1 86 ? 2.158 -4.325 25.235 1.00 92.75 86 GLN A CA 1
ATOM 643 C C . GLN A 1 86 ? 1.406 -3.736 26.439 1.00 92.75 86 GLN A C 1
ATOM 645 O O . GLN A 1 86 ? 2.035 -3.276 27.391 1.00 92.75 86 GLN A O 1
ATOM 650 N N . SER A 1 87 ? 0.071 -3.738 26.422 1.00 89.06 87 SER A N 1
ATOM 651 C CA . SER A 1 87 ? -0.736 -3.079 27.460 1.00 89.06 87 SER A CA 1
ATOM 652 C C . SER A 1 87 ? -0.812 -3.837 28.792 1.00 89.06 87 SER A C 1
ATOM 654 O O . SER A 1 87 ? -1.235 -3.260 29.792 1.00 89.06 87 SER A O 1
ATOM 656 N N . GLY A 1 88 ? -0.419 -5.116 28.820 1.00 85.56 88 GLY A N 1
ATOM 657 C CA . GLY A 1 88 ? -0.487 -5.964 30.016 1.00 85.56 88 GLY A CA 1
ATOM 658 C C . GLY A 1 88 ? -1.902 -6.415 30.407 1.00 85.56 88 GLY A C 1
ATOM 659 O O . GLY A 1 88 ? -2.081 -6.963 31.493 1.00 85.56 88 GLY A O 1
ATOM 660 N N . TYR A 1 89 ? -2.895 -6.209 29.536 1.00 87.81 89 TYR A N 1
ATOM 661 C CA . TYR A 1 89 ? -4.267 -6.692 29.701 1.00 87.81 89 TYR A CA 1
ATOM 662 C C . TYR A 1 89 ? -4.574 -7.801 28.696 1.00 87.81 89 TYR A C 1
ATOM 664 O O . TYR A 1 89 ? -4.139 -7.751 27.548 1.00 87.81 89 TYR A O 1
ATOM 672 N N . GLU A 1 90 ? -5.373 -8.779 29.115 1.00 88.69 90 GLU A N 1
ATOM 673 C CA . GLU A 1 90 ? -5.854 -9.837 28.232 1.00 88.69 90 GLU A CA 1
ATOM 674 C C . GLU A 1 90 ? -7.165 -9.396 27.566 1.00 88.69 90 GLU A C 1
ATOM 676 O O . GLU A 1 90 ? -8.150 -9.090 28.244 1.00 88.69 90 GLU A O 1
ATOM 681 N N . TYR A 1 91 ? -7.167 -9.333 26.234 1.00 92.69 91 TYR A N 1
ATOM 682 C CA . TYR A 1 91 ? -8.351 -9.022 25.433 1.00 92.69 91 TYR A CA 1
ATOM 683 C C . TYR A 1 91 ? -8.810 -10.272 24.692 1.00 92.69 91 TYR A C 1
ATOM 685 O O . TYR A 1 91 ? -7.991 -11.036 24.181 1.00 92.69 91 TYR A O 1
ATOM 693 N N . THR A 1 92 ? -10.122 -10.462 24.574 1.00 93.56 92 THR A N 1
ATOM 694 C CA . THR A 1 92 ? -10.661 -11.532 23.731 1.00 93.56 92 THR A CA 1
ATOM 695 C C . THR A 1 92 ? -10.511 -11.178 22.245 1.00 93.56 92 THR A C 1
ATOM 697 O O . THR A 1 92 ? -10.490 -9.992 21.886 1.00 93.56 92 THR A O 1
ATOM 700 N N . PRO A 1 93 ? -10.475 -12.174 21.343 1.00 93.81 93 PRO A N 1
ATOM 701 C CA . PRO A 1 93 ? -10.437 -11.926 19.901 1.00 93.81 93 PRO A CA 1
ATOM 702 C C . PRO A 1 93 ? -11.572 -11.015 19.403 1.00 93.81 93 PRO A C 1
ATOM 704 O O . PRO A 1 93 ? -11.368 -10.172 18.532 1.00 93.81 93 PRO A O 1
ATOM 707 N N . GLU A 1 94 ? -12.768 -11.126 19.983 1.00 94.81 94 GLU A N 1
ATOM 708 C CA . GLU A 1 94 ? -13.930 -10.301 19.634 1.00 94.81 94 GLU A CA 1
ATOM 709 C C . GLU A 1 94 ? -13.757 -8.843 20.067 1.00 94.81 94 GLU A C 1
ATOM 711 O O . GLU A 1 94 ? -14.226 -7.936 19.377 1.00 94.81 94 GLU A O 1
ATOM 716 N N . GLN A 1 95 ? -13.090 -8.603 21.199 1.00 93.50 95 GLN A N 1
ATOM 717 C CA . GLN A 1 95 ? -12.772 -7.255 21.667 1.00 93.50 95 GLN A CA 1
ATOM 718 C C . GLN A 1 95 ? -11.772 -6.573 20.735 1.00 93.50 95 GLN A C 1
ATOM 720 O O . GLN A 1 95 ? -12.004 -5.437 20.321 1.00 93.50 95 GLN A O 1
ATOM 725 N N . ILE A 1 96 ? -10.710 -7.287 20.357 1.00 95.25 96 ILE A N 1
ATOM 726 C CA . ILE A 1 96 ? -9.709 -6.807 19.397 1.00 95.25 96 ILE A CA 1
ATOM 727 C C . ILE A 1 96 ? -10.379 -6.500 18.058 1.00 95.25 96 ILE A C 1
ATOM 729 O O . ILE A 1 96 ? -10.216 -5.404 17.525 1.00 95.25 96 ILE A O 1
ATOM 733 N N . LYS A 1 97 ? -11.207 -7.423 17.551 1.00 96.56 97 LYS A N 1
ATOM 734 C CA . LYS A 1 97 ? -11.938 -7.241 16.292 1.00 96.56 97 LYS A CA 1
ATOM 735 C C . LYS A 1 97 ? -12.792 -5.969 16.290 1.00 96.56 97 LYS A C 1
ATOM 737 O O . LYS A 1 97 ? -12.739 -5.219 15.321 1.00 96.56 97 LYS A O 1
ATOM 742 N N . ARG A 1 98 ? -13.539 -5.695 17.367 1.00 95.38 98 ARG A N 1
ATOM 743 C CA . ARG A 1 98 ? -14.341 -4.460 17.478 1.00 95.38 98 ARG A CA 1
ATOM 744 C C . ARG A 1 98 ? -13.474 -3.206 17.442 1.00 95.38 98 ARG A C 1
ATOM 746 O O . ARG A 1 98 ? -13.803 -2.268 16.727 1.00 95.38 98 ARG A O 1
ATOM 753 N N . VAL A 1 99 ? -12.352 -3.202 18.165 1.00 96.44 99 VAL A N 1
ATOM 754 C CA . VAL A 1 99 ? -11.428 -2.059 18.148 1.00 96.44 99 VAL A CA 1
ATOM 755 C C . VAL A 1 99 ? -10.853 -1.840 16.749 1.00 96.44 99 VAL A C 1
ATOM 757 O O . VAL A 1 99 ? -10.798 -0.701 16.296 1.00 96.44 99 VAL A O 1
ATOM 760 N N . VAL A 1 100 ? -10.473 -2.906 16.039 1.00 96.44 100 VAL A N 1
ATOM 761 C CA . VAL A 1 100 ? -10.017 -2.812 14.643 1.00 96.44 100 VAL A CA 1
ATOM 762 C C . VAL A 1 100 ? -11.094 -2.180 13.762 1.00 96.44 100 VAL A C 1
ATOM 764 O O . VAL A 1 100 ? -10.797 -1.233 13.036 1.00 96.44 100 VAL A O 1
ATOM 767 N N . GLU A 1 101 ? -12.338 -2.659 13.836 1.00 95.75 101 GLU A N 1
ATOM 768 C CA . GLU A 1 101 ? -13.462 -2.121 13.055 1.00 95.75 101 GLU A CA 1
ATOM 769 C C . GLU A 1 101 ? -13.691 -0.625 13.332 1.00 95.75 101 GLU A C 1
ATOM 771 O O . GLU A 1 101 ? -13.835 0.164 12.389 1.00 95.75 101 GLU A O 1
ATOM 776 N N . ASP A 1 102 ? -13.658 -0.218 14.603 1.00 96.00 102 ASP A N 1
ATOM 777 C CA . ASP A 1 102 ? -13.827 1.179 15.012 1.00 96.00 102 ASP A CA 1
ATOM 778 C C . ASP A 1 102 ? -12.668 2.062 14.527 1.00 96.00 102 ASP A C 1
ATOM 780 O O . ASP A 1 102 ? -12.900 3.140 13.971 1.00 96.00 102 ASP A O 1
ATOM 784 N N . VAL A 1 103 ? -11.419 1.598 14.660 1.00 95.75 103 VAL A N 1
ATOM 785 C CA . VAL A 1 103 ? -10.238 2.325 14.169 1.00 95.75 103 VAL A CA 1
ATOM 786 C C . VAL A 1 103 ? -10.304 2.478 12.653 1.00 95.75 103 VAL A C 1
ATOM 788 O O . VAL A 1 103 ? -10.192 3.599 12.164 1.00 95.75 103 VAL A O 1
ATOM 791 N N . VAL A 1 104 ? -10.541 1.392 11.905 1.00 94.31 104 VAL A N 1
ATOM 792 C CA . VAL A 1 104 ? -10.651 1.379 10.431 1.00 94.31 104 VAL A CA 1
ATOM 793 C C . VAL A 1 104 ? -11.691 2.386 9.940 1.00 94.31 104 VAL A C 1
ATOM 795 O O . VAL A 1 104 ? -11.442 3.120 8.974 1.00 94.31 104 VAL A O 1
ATOM 798 N N . LYS A 1 105 ? -12.846 2.437 10.612 1.00 93.75 105 LYS A N 1
ATOM 799 C CA . LYS A 1 105 ? -13.924 3.380 10.308 1.00 93.75 105 LYS A CA 1
ATOM 800 C C . LYS A 1 105 ? -13.492 4.825 10.549 1.00 93.75 105 LYS A C 1
ATOM 802 O O . LYS A 1 105 ? -13.723 5.674 9.688 1.00 93.75 105 LYS A O 1
ATOM 807 N N . GLU A 1 106 ? -12.847 5.092 11.678 1.00 93.81 106 GLU A N 1
ATOM 808 C CA . GLU A 1 106 ? -12.400 6.428 12.080 1.00 93.81 106 GLU A CA 1
ATOM 809 C C . GLU A 1 106 ? -11.269 6.968 11.185 1.00 93.81 106 GLU A C 1
ATOM 811 O O . GLU A 1 106 ? -11.275 8.145 10.824 1.00 93.81 106 GLU A O 1
ATOM 816 N N . ILE A 1 107 ? -10.328 6.123 10.749 1.00 91.00 107 ILE A N 1
ATOM 817 C CA . ILE A 1 107 ? -9.273 6.526 9.796 1.00 91.00 107 ILE A CA 1
ATOM 818 C C . ILE A 1 107 ? -9.727 6.488 8.328 1.00 91.00 107 ILE A C 1
ATOM 820 O O . ILE A 1 107 ? -8.940 6.770 7.425 1.00 91.00 107 ILE A O 1
ATOM 824 N N . ASN A 1 108 ? -11.002 6.176 8.078 1.00 89.25 108 ASN A N 1
ATOM 825 C CA . ASN A 1 108 ? -11.641 6.238 6.765 1.00 89.25 108 ASN A CA 1
ATOM 826 C C . ASN A 1 108 ? -10.936 5.383 5.687 1.00 89.25 108 ASN A C 1
ATOM 828 O O . ASN A 1 108 ? -10.810 5.788 4.526 1.00 89.25 108 ASN A O 1
ATOM 832 N N . ILE A 1 109 ? -10.499 4.174 6.052 1.00 85.69 109 ILE A N 1
ATOM 833 C CA . ILE A 1 109 ? -9.994 3.182 5.093 1.00 85.69 109 ILE A CA 1
ATOM 834 C C . ILE A 1 109 ? -11.154 2.772 4.171 1.00 85.69 109 ILE A C 1
ATOM 836 O O . ILE A 1 109 ? -12.062 2.046 4.561 1.00 85.69 109 ILE A O 1
ATOM 840 N N . LYS A 1 110 ? -11.114 3.235 2.918 1.00 82.06 110 LYS A N 1
ATOM 841 C CA . LYS A 1 110 ? -12.076 2.878 1.861 1.00 82.06 110 LYS A CA 1
ATOM 842 C C . LYS A 1 110 ? -11.384 2.403 0.592 1.00 82.06 110 LYS A C 1
ATOM 844 O O . LYS A 1 110 ? -10.221 2.751 0.352 1.00 82.06 110 LYS A O 1
ATOM 849 N N . GLU A 1 111 ? -12.090 1.603 -0.204 1.00 76.06 111 GLU A N 1
ATOM 850 C CA . GLU A 1 111 ? -11.616 1.232 -1.534 1.00 76.06 111 GLU A CA 1
ATOM 851 C C . GLU A 1 111 ? -11.644 2.460 -2.441 1.00 76.06 111 GLU A C 1
ATOM 853 O O . GLU A 1 111 ? -12.605 3.232 -2.447 1.00 76.06 111 GLU A O 1
ATOM 858 N N . LEU A 1 112 ? -10.559 2.660 -3.186 1.00 71.44 112 LEU A N 1
ATOM 859 C CA . LEU A 1 112 ? -10.554 3.655 -4.245 1.00 71.44 112 LEU A CA 1
ATOM 860 C C . LEU A 1 112 ? -11.359 3.101 -5.424 1.00 71.44 112 LEU A C 1
ATOM 862 O O . LEU A 1 112 ? -11.067 1.979 -5.849 1.00 71.44 112 LEU A O 1
ATOM 866 N N . PRO A 1 113 ? -12.323 3.861 -5.975 1.00 65.25 113 PRO A N 1
ATOM 867 C CA . PRO A 1 113 ? -13.063 3.422 -7.147 1.00 65.25 113 PRO A CA 1
ATOM 868 C C . PRO A 1 113 ? -12.073 3.112 -8.270 1.00 65.25 113 PRO A C 1
ATOM 870 O O . PRO A 1 113 ? -11.243 3.950 -8.626 1.00 65.25 113 PRO A O 1
ATOM 873 N N . ARG A 1 114 ? -12.120 1.882 -8.790 1.00 56.78 114 ARG A N 1
ATOM 874 C CA . ARG A 1 114 ? -11.301 1.492 -9.940 1.00 56.78 114 ARG A CA 1
ATOM 875 C C . ARG A 1 114 ? -11.759 2.285 -11.153 1.00 56.78 114 ARG A C 1
ATOM 877 O O . ARG A 1 114 ? -12.953 2.324 -11.415 1.00 56.78 114 ARG A O 1
ATOM 884 N N . GLY A 1 115 ? -10.786 2.835 -11.878 1.00 52.44 115 GLY A N 1
ATOM 885 C CA . GLY A 1 115 ? -10.902 3.240 -13.276 1.00 52.44 115 GLY A CA 1
ATOM 886 C C . GLY A 1 115 ? -12.240 3.851 -13.676 1.00 52.44 115 GLY A C 1
ATOM 887 O O . GLY A 1 115 ? -13.105 3.159 -14.197 1.00 52.44 115 GLY A O 1
ATOM 888 N N . ASP A 1 116 ? -12.346 5.167 -13.564 1.00 47.00 116 ASP A N 1
ATOM 889 C CA . ASP A 1 116 ? -13.179 5.901 -14.502 1.00 47.00 116 ASP A CA 1
ATOM 890 C C . ASP A 1 116 ? -12.232 6.560 -15.513 1.00 47.00 116 ASP A C 1
ATOM 892 O O . ASP A 1 116 ? -11.450 7.459 -15.198 1.00 47.00 116 ASP A O 1
ATOM 896 N N . VAL A 1 117 ? -12.249 6.041 -16.740 1.00 47.75 117 VAL A N 1
ATOM 897 C CA . VAL A 1 117 ? -11.459 6.563 -17.866 1.00 47.75 117 VAL A CA 1
ATOM 898 C C . VAL A 1 117 ? -11.815 8.023 -18.181 1.00 47.75 117 VAL A C 1
ATOM 900 O O . VAL A 1 117 ? -10.967 8.763 -18.693 1.00 47.75 117 VAL A O 1
ATOM 903 N N . ASN A 1 118 ? -13.007 8.465 -17.761 1.00 47.28 118 ASN A N 1
ATOM 904 C CA . ASN A 1 118 ? -13.521 9.828 -17.845 1.00 47.28 118 ASN A CA 1
ATOM 905 C C . ASN A 1 118 ? -13.442 10.598 -16.513 1.00 47.28 118 ASN A C 1
ATOM 907 O O . ASN A 1 118 ? -13.783 11.781 -16.494 1.00 47.28 118 ASN A O 1
ATOM 911 N N . ALA A 1 119 ? -12.957 9.995 -15.418 1.00 45.31 119 ALA A N 1
ATOM 912 C CA . ALA A 1 119 ? -12.875 10.698 -14.142 1.00 45.31 119 ALA A CA 1
ATOM 913 C C . ALA A 1 119 ? -11.843 11.819 -14.221 1.00 45.31 119 ALA A C 1
ATOM 915 O O . ALA A 1 119 ? -10.641 11.601 -14.428 1.00 45.31 119 ALA A O 1
ATOM 916 N N . GLY A 1 120 ? -12.330 13.039 -14.012 1.00 45.66 120 GLY A N 1
ATOM 917 C CA . GLY A 1 120 ? -11.497 14.176 -13.662 1.00 45.66 120 GLY A CA 1
ATOM 918 C C . GLY A 1 120 ? -10.728 13.888 -12.370 1.00 45.66 120 GLY A C 1
ATOM 919 O O . GLY A 1 120 ? -11.299 13.421 -11.390 1.00 45.66 120 GLY A O 1
ATOM 920 N N . SER A 1 121 ? -9.417 14.141 -12.398 1.00 46.75 121 SER A N 1
ATOM 921 C CA . SER A 1 121 ? -8.536 14.337 -11.232 1.00 46.75 121 SER A CA 1
ATOM 922 C C . SER A 1 121 ? -8.727 13.403 -10.018 1.00 46.75 121 SER A C 1
ATOM 924 O O . SER A 1 121 ? -8.733 13.866 -8.878 1.00 46.75 121 SER A O 1
ATOM 926 N N . GLY A 1 122 ? -8.870 12.093 -10.235 1.00 60.56 122 GLY A N 1
ATOM 927 C CA . GLY A 1 122 ? -8.818 11.099 -9.157 1.00 60.56 122 GLY A CA 1
ATOM 928 C C . GLY A 1 122 ? -7.391 10.811 -8.664 1.00 60.56 122 GLY A C 1
ATOM 929 O O . GLY A 1 122 ? -6.401 11.237 -9.259 1.00 60.56 122 GLY A O 1
ATOM 930 N N . SER A 1 123 ? -7.273 10.036 -7.581 1.00 75.88 123 SER A N 1
ATOM 931 C CA . SER A 1 123 ? -5.984 9.498 -7.121 1.00 75.88 123 SER A CA 1
ATOM 932 C C . SER A 1 123 ? -5.392 8.554 -8.173 1.00 75.88 123 SER A C 1
ATOM 934 O O . SER A 1 123 ? -6.035 7.575 -8.550 1.00 75.88 123 SER A O 1
ATOM 936 N N . VAL A 1 124 ? -4.148 8.792 -8.608 1.00 77.81 124 VAL A N 1
ATOM 937 C CA . VAL A 1 124 ? -3.453 7.929 -9.590 1.00 77.81 124 VAL A CA 1
ATOM 938 C C . VAL A 1 124 ? -3.346 6.471 -9.125 1.00 77.81 124 VAL A C 1
ATOM 940 O O . VAL A 1 124 ? -3.292 5.559 -9.944 1.00 77.81 124 VAL A O 1
ATOM 943 N N . TYR A 1 125 ? -3.394 6.222 -7.814 1.00 84.50 125 TYR A N 1
ATOM 944 C CA . TYR A 1 125 ? -3.348 4.877 -7.233 1.00 84.50 125 TYR A CA 1
ATOM 945 C C . TYR A 1 125 ? -4.591 4.027 -7.533 1.00 84.50 125 TYR A C 1
ATOM 947 O O . TYR A 1 125 ? -4.546 2.805 -7.397 1.00 84.50 125 TYR A O 1
ATOM 955 N N . ALA A 1 126 ? -5.686 4.643 -7.991 1.00 82.00 126 ALA A N 1
ATOM 956 C CA . ALA A 1 126 ? -6.867 3.929 -8.476 1.00 82.00 126 ALA A CA 1
ATOM 957 C C . ALA A 1 126 ? -6.592 3.090 -9.740 1.00 82.00 126 ALA A C 1
ATOM 959 O O . ALA A 1 126 ? -7.355 2.173 -10.041 1.00 82.00 126 ALA A O 1
ATOM 960 N N . PHE A 1 127 ? -5.502 3.384 -10.459 1.00 82.69 127 PHE A N 1
ATOM 961 C CA . PHE A 1 127 ? -5.090 2.678 -11.676 1.00 82.69 127 PHE A CA 1
ATOM 962 C C . PHE A 1 127 ? -4.172 1.478 -11.402 1.00 82.69 127 PHE A C 1
ATOM 964 O O . PHE A 1 127 ? -3.840 0.744 -12.330 1.00 82.69 127 PHE A O 1
ATOM 971 N N . LEU A 1 128 ? -3.770 1.253 -10.146 1.00 87.25 128 LEU A N 1
ATOM 972 C CA . LEU A 1 128 ? -2.999 0.070 -9.768 1.00 87.25 128 LEU A CA 1
ATOM 973 C C . LEU A 1 128 ? -3.878 -1.186 -9.816 1.00 87.25 128 LEU A C 1
ATOM 975 O O . LEU A 1 128 ? -4.958 -1.232 -9.213 1.00 87.25 128 LEU A O 1
ATOM 979 N N . SER A 1 129 ? -3.386 -2.220 -10.494 1.00 88.56 129 SER A N 1
ATOM 980 C CA . SER A 1 129 ? -4.016 -3.543 -10.518 1.00 88.56 129 SER A CA 1
ATOM 981 C C . SER A 1 129 ? -3.892 -4.258 -9.166 1.00 88.56 129 SER A C 1
ATOM 983 O O . SER A 1 129 ? -3.125 -3.850 -8.296 1.00 88.56 129 SER A O 1
ATOM 985 N N . GLY A 1 130 ? -4.627 -5.361 -8.980 1.00 87.38 130 GLY A N 1
ATOM 986 C CA . GLY A 1 130 ? -4.488 -6.195 -7.778 1.00 87.38 130 GLY A CA 1
ATOM 987 C C . GLY A 1 130 ? -3.057 -6.709 -7.581 1.00 87.38 130 GLY A C 1
ATOM 988 O O . GLY A 1 130 ? -2.538 -6.659 -6.471 1.00 87.38 130 GLY A O 1
ATOM 989 N N . THR A 1 131 ? -2.395 -7.111 -8.669 1.00 90.75 131 THR A N 1
ATOM 990 C CA . THR A 1 131 ? -0.995 -7.555 -8.653 1.00 90.75 131 THR A CA 1
ATOM 991 C C . THR A 1 131 ? -0.040 -6.418 -8.301 1.00 90.75 131 THR A C 1
ATOM 993 O O . THR A 1 131 ? 0.817 -6.609 -7.447 1.00 90.75 131 THR A O 1
ATOM 996 N N . ASP A 1 132 ? -0.221 -5.223 -8.881 1.00 92.25 132 ASP A N 1
ATOM 997 C CA . ASP A 1 132 ? 0.616 -4.062 -8.543 1.00 92.25 132 ASP A CA 1
ATOM 998 C C . ASP A 1 132 ? 0.517 -3.744 -7.036 1.00 92.25 132 ASP A C 1
ATOM 1000 O O . ASP A 1 132 ? 1.526 -3.508 -6.373 1.00 92.25 132 ASP A O 1
ATOM 1004 N N . LYS A 1 133 ? -0.701 -3.786 -6.474 1.00 90.56 133 LYS A N 1
ATOM 1005 C CA . LYS A 1 133 ? -0.944 -3.548 -5.041 1.00 90.56 133 LYS A CA 1
ATOM 1006 C C . LYS A 1 133 ? -0.309 -4.616 -4.152 1.00 90.56 133 LYS A C 1
ATOM 1008 O O . LYS A 1 133 ? 0.210 -4.261 -3.099 1.00 90.56 133 LYS A O 1
ATOM 1013 N N . ALA A 1 134 ? -0.344 -5.885 -4.561 1.00 90.44 134 ALA A N 1
ATOM 1014 C CA . ALA A 1 134 ? 0.294 -6.978 -3.829 1.00 90.44 134 ALA A CA 1
ATOM 1015 C C . ALA A 1 134 ? 1.821 -6.806 -3.789 1.00 90.44 134 ALA A C 1
ATOM 1017 O O . ALA A 1 134 ? 2.405 -6.790 -2.714 1.00 90.44 134 ALA A O 1
ATOM 1018 N N . THR A 1 135 ? 2.459 -6.536 -4.933 1.00 92.62 135 THR A N 1
ATOM 1019 C CA . THR A 1 135 ? 3.911 -6.292 -4.981 1.00 92.62 135 THR A CA 1
ATOM 1020 C C . THR A 1 135 ? 4.328 -5.082 -4.142 1.00 92.62 135 THR A C 1
ATOM 1022 O O . THR A 1 135 ? 5.341 -5.125 -3.447 1.00 92.62 135 THR A O 1
ATOM 1025 N N . LEU A 1 136 ? 3.549 -3.995 -4.175 1.00 93.44 136 LEU A N 1
ATOM 1026 C CA . LEU A 1 136 ? 3.819 -2.814 -3.350 1.00 93.44 136 LEU A CA 1
ATOM 1027 C C . LEU A 1 136 ? 3.574 -3.066 -1.856 1.00 93.44 136 LEU A C 1
ATOM 1029 O O . LEU A 1 136 ? 4.235 -2.440 -1.031 1.00 93.44 136 LEU A O 1
ATOM 1033 N N . ALA A 1 137 ? 2.656 -3.969 -1.504 1.00 92.38 137 ALA A N 1
ATOM 1034 C CA . ALA A 1 137 ? 2.452 -4.398 -0.127 1.00 92.38 137 ALA A CA 1
ATOM 1035 C C . ALA A 1 137 ? 3.650 -5.193 0.400 1.00 92.38 137 ALA A C 1
ATOM 1037 O O . ALA A 1 137 ? 4.140 -4.877 1.481 1.00 92.38 137 ALA A O 1
ATOM 1038 N N . ASP A 1 138 ? 4.168 -6.144 -0.379 1.00 92.69 138 ASP A N 1
ATOM 1039 C CA . ASP A 1 138 ? 5.358 -6.916 -0.001 1.00 92.69 138 ASP A CA 1
ATOM 1040 C C . ASP A 1 138 ? 6.581 -6.001 0.155 1.00 92.69 138 ASP A C 1
ATOM 1042 O O . ASP A 1 138 ? 7.321 -6.086 1.136 1.00 92.69 138 ASP A O 1
ATOM 1046 N N . ALA A 1 139 ? 6.752 -5.047 -0.768 1.00 94.94 139 ALA A N 1
ATOM 1047 C CA . ALA A 1 139 ? 7.807 -4.043 -0.680 1.00 94.94 139 ALA A CA 1
ATOM 1048 C C . ALA A 1 139 ? 7.673 -3.161 0.571 1.00 94.94 139 ALA A C 1
ATOM 1050 O O . ALA A 1 139 ? 8.679 -2.840 1.206 1.00 94.94 139 ALA A O 1
ATOM 1051 N N . TYR A 1 140 ? 6.448 -2.763 0.922 1.00 93.44 140 TYR A N 1
ATOM 1052 C CA . TYR A 1 140 ? 6.175 -1.962 2.111 1.00 93.44 140 TYR A CA 1
ATOM 1053 C C . TYR A 1 140 ? 6.470 -2.736 3.397 1.00 93.44 140 TYR A C 1
ATOM 1055 O O . TYR A 1 140 ? 7.169 -2.217 4.264 1.00 93.44 140 TYR A O 1
ATOM 1063 N N . GLN A 1 141 ? 6.006 -3.984 3.495 1.00 91.38 141 GLN A N 1
ATOM 1064 C CA . GLN A 1 141 ? 6.267 -4.829 4.658 1.00 91.38 141 GLN A CA 1
ATOM 1065 C C . GLN A 1 141 ? 7.767 -5.067 4.838 1.00 91.38 141 GLN A C 1
ATOM 1067 O O . GLN A 1 141 ? 8.304 -4.849 5.918 1.00 91.38 141 GLN A O 1
ATOM 1072 N N . HIS A 1 142 ? 8.478 -5.382 3.752 1.00 93.88 142 HIS A N 1
ATOM 1073 C CA . HIS A 1 142 ? 9.932 -5.516 3.788 1.00 93.88 142 HIS A CA 1
ATOM 1074 C C . HIS A 1 142 ? 10.624 -4.244 4.301 1.00 93.88 142 HIS A C 1
ATOM 1076 O O . HIS A 1 142 ? 11.641 -4.329 4.993 1.00 93.88 142 HIS A O 1
ATOM 1082 N N . ALA A 1 143 ? 10.098 -3.063 3.965 1.00 92.81 143 ALA A N 1
ATOM 1083 C CA . ALA A 1 143 ? 10.628 -1.800 4.459 1.00 92.81 143 ALA A CA 1
ATOM 1084 C C . ALA A 1 143 ? 10.461 -1.624 5.968 1.00 92.81 143 ALA A C 1
ATOM 1086 O O . ALA A 1 143 ? 11.414 -1.186 6.614 1.00 92.81 143 ALA A O 1
ATOM 1087 N N . LEU A 1 144 ? 9.321 -2.039 6.523 1.00 89.25 144 LEU A N 1
ATOM 1088 C CA . LEU A 1 144 ? 9.107 -2.069 7.969 1.00 89.25 144 LEU A CA 1
ATOM 1089 C C . LEU A 1 144 ? 10.038 -3.078 8.652 1.00 89.25 144 LEU A C 1
ATOM 1091 O O . LEU A 1 144 ? 10.790 -2.702 9.548 1.00 89.25 144 LEU A O 1
ATOM 1095 N N . ASP A 1 145 ? 10.049 -4.322 8.176 1.00 92.69 145 ASP A N 1
ATOM 1096 C CA . ASP A 1 145 ? 10.756 -5.429 8.832 1.00 92.69 145 ASP A CA 1
ATOM 1097 C C . ASP A 1 145 ? 12.281 -5.252 8.819 1.00 92.69 145 ASP A C 1
ATOM 1099 O O . ASP A 1 145 ? 12.974 -5.660 9.749 1.00 92.69 145 ASP A O 1
ATOM 1103 N N . ASN A 1 146 ? 12.820 -4.638 7.760 1.00 94.50 146 ASN A N 1
ATOM 1104 C CA . ASN A 1 146 ? 14.266 -4.518 7.542 1.00 94.50 146 ASN A CA 1
ATOM 1105 C C . ASN A 1 146 ? 14.786 -3.088 7.713 1.00 94.50 146 ASN A C 1
ATOM 1107 O O . ASN A 1 146 ? 15.941 -2.817 7.380 1.00 94.50 146 ASN A O 1
ATOM 1111 N N . ASN A 1 147 ? 13.944 -2.163 8.188 1.00 89.12 147 ASN A N 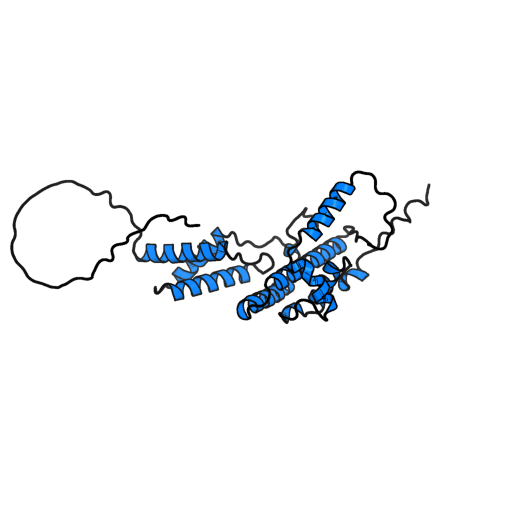1
ATOM 1112 C CA . ASN A 1 147 ? 14.272 -0.741 8.310 1.00 89.12 147 ASN A CA 1
ATOM 1113 C C . ASN A 1 147 ? 14.864 -0.159 7.004 1.00 89.12 147 ASN A C 1
ATOM 1115 O O . ASN A 1 147 ? 15.814 0.630 7.021 1.00 89.12 147 ASN A O 1
ATOM 1119 N N . SER A 1 148 ? 14.332 -0.601 5.857 1.00 89.88 148 SER A N 1
ATOM 1120 C CA . SER A 1 148 ? 14.692 -0.042 4.550 1.00 89.88 148 SER A CA 1
ATOM 1121 C C . SER A 1 148 ? 13.794 1.153 4.214 1.00 89.88 148 SER A C 1
ATOM 1123 O O . SER A 1 148 ? 12.828 1.456 4.913 1.00 89.88 148 SER A O 1
ATOM 1125 N N . SER A 1 149 ? 14.151 1.908 3.176 1.00 89.25 149 SER A N 1
ATOM 1126 C CA . SER A 1 149 ? 13.539 3.210 2.903 1.00 89.25 149 SER A CA 1
ATOM 1127 C C . SER A 1 149 ? 12.058 3.085 2.517 1.00 89.25 149 SER A C 1
ATOM 1129 O O . SER A 1 149 ? 11.713 2.608 1.436 1.00 89.25 149 SER A O 1
ATOM 1131 N N . LEU A 1 150 ? 11.159 3.582 3.374 1.00 88.44 150 LEU A N 1
ATOM 1132 C CA . LEU A 1 150 ? 9.735 3.728 3.041 1.00 88.44 150 LEU A CA 1
ATOM 1133 C C . LEU A 1 150 ? 9.508 4.755 1.925 1.00 88.44 150 LEU A C 1
ATOM 1135 O O . LEU A 1 150 ? 8.517 4.668 1.196 1.00 88.44 150 LEU A O 1
ATOM 1139 N N . ASP A 1 151 ? 10.422 5.712 1.770 1.00 88.56 151 ASP A N 1
ATOM 1140 C CA . ASP A 1 151 ? 10.366 6.691 0.690 1.00 88.56 151 ASP A CA 1
ATOM 1141 C C . ASP A 1 151 ? 10.658 6.048 -0.677 1.00 88.56 151 ASP A C 1
ATOM 1143 O O . ASP A 1 151 ? 10.032 6.439 -1.664 1.00 88.56 151 ASP A O 1
ATOM 1147 N N . ASP A 1 152 ? 11.470 4.980 -0.723 1.00 91.62 152 ASP A N 1
ATOM 1148 C CA . ASP A 1 152 ? 11.684 4.155 -1.928 1.00 91.62 152 ASP A CA 1
ATOM 1149 C C . ASP A 1 152 ? 10.380 3.503 -2.368 1.00 91.62 152 ASP A C 1
ATOM 1151 O O . ASP A 1 152 ? 9.977 3.614 -3.529 1.00 91.62 152 ASP A O 1
ATOM 1155 N N . VAL A 1 153 ? 9.663 2.896 -1.422 1.00 92.44 153 VAL A N 1
ATOM 1156 C CA . VAL A 1 153 ? 8.369 2.260 -1.694 1.00 92.44 153 VAL A CA 1
ATOM 1157 C C . VAL A 1 153 ? 7.348 3.298 -2.161 1.00 92.44 153 VAL A C 1
ATOM 1159 O O . VAL A 1 153 ? 6.634 3.071 -3.139 1.00 92.44 153 VAL A O 1
ATOM 1162 N N . ARG A 1 154 ? 7.299 4.471 -1.515 1.00 89.50 154 ARG A N 1
ATOM 1163 C CA . ARG A 1 154 ? 6.395 5.570 -1.896 1.00 89.50 154 ARG A CA 1
ATOM 1164 C C . ARG A 1 154 ? 6.691 6.093 -3.300 1.00 89.50 154 ARG A C 1
ATOM 1166 O O . ARG A 1 154 ? 5.755 6.293 -4.078 1.00 89.50 154 ARG A O 1
ATOM 1173 N N . PHE A 1 155 ? 7.960 6.302 -3.642 1.00 89.81 155 PHE A N 1
ATOM 1174 C CA . PHE A 1 155 ? 8.341 6.794 -4.964 1.00 89.81 155 PHE A CA 1
ATOM 1175 C C . PHE A 1 155 ? 8.051 5.762 -6.058 1.00 89.81 155 PHE A C 1
ATOM 1177 O O . PHE A 1 155 ? 7.494 6.112 -7.105 1.00 89.81 155 PHE A O 1
ATOM 1184 N N . ALA A 1 156 ? 8.379 4.492 -5.816 1.00 92.75 156 ALA A N 1
ATOM 1185 C CA . ALA A 1 156 ? 8.096 3.404 -6.746 1.00 92.75 156 ALA A CA 1
ATOM 1186 C C . ALA A 1 156 ? 6.583 3.239 -6.974 1.00 92.75 156 ALA A C 1
ATOM 1188 O O . ALA A 1 156 ? 6.134 3.162 -8.120 1.00 92.75 156 ALA A O 1
ATOM 1189 N N . ALA A 1 157 ? 5.784 3.283 -5.901 1.00 91.31 157 ALA A N 1
ATOM 1190 C CA . ALA A 1 157 ? 4.326 3.238 -5.977 1.00 91.31 157 ALA A CA 1
ATOM 1191 C C . ALA A 1 157 ? 3.762 4.389 -6.817 1.00 91.31 157 ALA A C 1
ATOM 1193 O O . ALA A 1 157 ? 2.926 4.166 -7.695 1.00 91.31 157 ALA A O 1
ATOM 1194 N N . PHE A 1 158 ? 4.223 5.620 -6.572 1.00 87.31 158 PHE A N 1
ATOM 1195 C CA . PHE A 1 158 ? 3.794 6.791 -7.335 1.00 87.31 158 PHE A CA 1
ATOM 1196 C C . PHE A 1 158 ? 4.153 6.665 -8.820 1.00 87.31 158 PHE A C 1
ATOM 1198 O O . PHE A 1 158 ? 3.308 6.906 -9.685 1.00 87.31 158 PHE A O 1
ATOM 1205 N N . SER A 1 159 ? 5.385 6.250 -9.120 1.00 90.06 159 SER A N 1
ATOM 1206 C CA . SER A 1 159 ? 5.881 6.089 -10.492 1.00 90.06 159 SER A CA 1
ATOM 1207 C C . SER A 1 159 ? 5.087 5.030 -11.260 1.00 90.06 159 SER A C 1
ATOM 1209 O O . SER A 1 159 ? 4.690 5.255 -12.409 1.00 90.06 159 SER A O 1
ATOM 1211 N N . LEU A 1 160 ? 4.777 3.904 -10.610 1.00 92.56 160 LEU A N 1
ATOM 1212 C CA . LEU A 1 160 ? 3.957 2.845 -11.193 1.00 92.56 160 LEU A CA 1
ATOM 1213 C C . LEU A 1 160 ? 2.517 3.312 -11.421 1.00 92.56 160 LEU A C 1
ATOM 1215 O O . LEU A 1 160 ? 1.993 3.170 -12.525 1.00 92.56 160 LEU A O 1
ATOM 1219 N N . ALA A 1 161 ? 1.896 3.924 -10.413 1.00 87.25 161 ALA A N 1
ATOM 1220 C CA . ALA A 1 161 ? 0.524 4.419 -10.490 1.00 87.25 161 ALA A CA 1
ATOM 1221 C C . ALA A 1 161 ? 0.352 5.465 -11.597 1.00 87.25 161 ALA A C 1
ATOM 1223 O O . ALA A 1 161 ? -0.593 5.400 -12.385 1.00 87.25 161 ALA A O 1
ATOM 1224 N N . ARG A 1 162 ? 1.307 6.394 -11.717 1.00 85.31 162 ARG A N 1
ATOM 1225 C CA . ARG A 1 162 ? 1.340 7.376 -12.803 1.00 85.31 162 ARG A CA 1
ATOM 1226 C C . ARG A 1 162 ? 1.475 6.709 -14.169 1.00 85.31 162 ARG A C 1
ATOM 1228 O O . ARG A 1 162 ? 0.789 7.106 -15.105 1.00 85.31 162 ARG A O 1
ATOM 1235 N N . SER A 1 163 ? 2.318 5.689 -14.288 1.00 86.94 163 SER A N 1
ATOM 1236 C CA . SER A 1 163 ? 2.498 4.968 -15.551 1.00 86.94 163 SER A CA 1
ATOM 1237 C C . SER A 1 163 ? 1.236 4.191 -15.949 1.00 86.94 163 SER A C 1
ATOM 1239 O O . SER A 1 163 ? 0.833 4.241 -17.109 1.00 86.94 163 SER A O 1
ATOM 1241 N N . ARG A 1 164 ? 0.540 3.560 -14.991 1.00 87.62 164 ARG A N 1
ATOM 1242 C CA . ARG A 1 164 ? -0.768 2.910 -15.216 1.00 87.62 164 ARG A CA 1
ATOM 1243 C C . ARG A 1 164 ? -1.871 3.900 -15.578 1.00 87.62 164 ARG A C 1
ATOM 1245 O O . ARG A 1 164 ? -2.702 3.607 -16.432 1.00 87.62 164 ARG A O 1
ATOM 1252 N N . PHE A 1 165 ? -1.867 5.082 -14.967 1.00 83.44 165 PHE A N 1
ATOM 1253 C CA . PHE A 1 165 ? -2.772 6.167 -15.341 1.00 83.44 165 PHE A CA 1
ATOM 1254 C C . PHE A 1 165 ? -2.583 6.575 -16.809 1.00 83.44 165 PHE A C 1
ATOM 1256 O O . PHE A 1 165 ? -3.561 6.676 -17.549 1.00 83.44 165 PHE A O 1
ATOM 1263 N N . ILE A 1 166 ? -1.332 6.754 -17.245 1.00 80.50 166 ILE A N 1
ATOM 1264 C CA . ILE A 1 166 ? -1.013 7.076 -18.643 1.00 80.50 166 ILE A CA 1
ATOM 1265 C C . ILE A 1 166 ? -1.450 5.933 -19.567 1.00 80.50 166 ILE A C 1
ATOM 1267 O O . ILE A 1 166 ? -2.109 6.185 -20.572 1.00 80.50 166 ILE A O 1
ATOM 1271 N N . GLU A 1 167 ? -1.153 4.681 -19.205 1.00 83.81 167 GLU A N 1
ATOM 1272 C CA . GLU A 1 167 ? -1.596 3.498 -19.952 1.00 83.81 167 GLU A CA 1
ATOM 1273 C C . GLU A 1 167 ? -3.115 3.488 -20.167 1.00 83.81 167 GLU A C 1
ATOM 1275 O O . GLU A 1 167 ? -3.588 3.284 -21.284 1.00 83.81 167 GLU A O 1
ATOM 1280 N N . ALA A 1 168 ? -3.883 3.746 -19.108 1.00 80.06 168 ALA A N 1
ATOM 1281 C CA . ALA A 1 168 ? -5.338 3.763 -19.168 1.00 80.06 168 ALA A CA 1
ATOM 1282 C C . ALA A 1 168 ? -5.871 4.886 -20.066 1.00 80.06 168 ALA A C 1
ATOM 1284 O O . ALA A 1 168 ? -6.800 4.646 -20.834 1.00 80.06 168 ALA A O 1
ATOM 1285 N N . LYS A 1 169 ? -5.266 6.082 -20.011 1.00 75.50 169 LYS A N 1
ATOM 1286 C CA . LYS A 1 169 ? -5.634 7.211 -20.881 1.00 75.50 169 LYS A CA 1
ATOM 1287 C C . LYS A 1 169 ? -5.356 6.923 -22.355 1.00 75.50 169 LYS A C 1
ATOM 1289 O O . LYS A 1 169 ? -6.197 7.222 -23.198 1.00 75.50 169 LYS A O 1
ATOM 1294 N N . ILE A 1 170 ? -4.225 6.290 -22.659 1.00 74.94 170 ILE A N 1
ATOM 1295 C CA . ILE A 1 170 ? -3.905 5.864 -24.027 1.00 74.94 170 ILE A CA 1
ATOM 1296 C C . ILE A 1 170 ? -4.925 4.827 -24.511 1.00 74.94 170 ILE A C 1
ATOM 1298 O O . ILE A 1 170 ? -5.496 4.978 -25.588 1.00 74.94 170 ILE A O 1
ATOM 1302 N N . ASN A 1 171 ? -5.207 3.807 -23.696 1.00 77.88 171 ASN A N 1
ATOM 1303 C CA . ASN A 1 171 ? -6.155 2.749 -24.051 1.00 77.88 171 ASN A CA 1
ATOM 1304 C C . ASN A 1 171 ? -7.595 3.269 -24.221 1.00 77.88 171 ASN A C 1
ATOM 1306 O O . ASN A 1 171 ? -8.360 2.684 -24.982 1.00 77.88 171 ASN A O 1
ATOM 1310 N N . SER A 1 172 ? -7.970 4.362 -23.544 1.00 74.44 172 SER A N 1
ATOM 1311 C CA . SER A 1 172 ? -9.268 5.024 -23.728 1.00 74.44 172 SER A CA 1
ATOM 1312 C C . SER A 1 172 ? -9.310 5.982 -24.925 1.00 74.44 172 SER A C 1
ATOM 1314 O O . SER A 1 172 ? -10.310 6.673 -25.109 1.00 74.44 172 SER A O 1
ATOM 1316 N N . GLY A 1 173 ? -8.239 6.069 -25.720 1.00 65.44 173 GLY A N 1
ATOM 1317 C CA . GLY A 1 173 ? -8.143 6.978 -26.865 1.00 65.44 173 GLY A CA 1
ATOM 1318 C C . GLY A 1 173 ? -7.977 8.451 -26.478 1.00 65.44 173 GLY A C 1
ATOM 1319 O O . GLY A 1 173 ? -8.187 9.332 -27.308 1.00 65.44 173 GLY A O 1
ATOM 1320 N N . THR A 1 174 ? -7.622 8.746 -25.224 1.00 65.94 174 THR A N 1
ATOM 1321 C CA . THR A 1 174 ? -7.334 10.111 -24.770 1.00 65.94 174 THR A CA 1
ATOM 1322 C C . THR A 1 174 ? -5.875 10.451 -25.059 1.00 65.94 174 THR A C 1
ATOM 1324 O O . THR A 1 174 ? -4.965 9.763 -24.598 1.00 65.94 174 THR A O 1
ATOM 1327 N N . THR A 1 175 ? -5.639 11.535 -25.799 1.00 58.53 175 THR A N 1
ATOM 1328 C CA . THR A 1 175 ? -4.287 11.982 -26.153 1.00 58.53 175 THR A CA 1
ATOM 1329 C C . THR A 1 175 ? -3.469 12.311 -24.904 1.00 58.53 175 THR A C 1
ATOM 1331 O O . THR A 1 175 ? -3.903 13.086 -24.050 1.00 58.53 175 THR A O 1
ATOM 1334 N N . TRP A 1 176 ? -2.259 11.757 -24.819 1.00 59.62 176 TRP A N 1
ATOM 1335 C CA . TRP A 1 176 ? -1.267 12.112 -23.808 1.00 59.62 176 TRP A CA 1
ATOM 1336 C C . TRP A 1 176 ? -0.053 12.744 -24.488 1.00 59.62 176 TRP A C 1
ATOM 1338 O O . TRP A 1 176 ? 0.522 12.150 -25.396 1.00 59.62 176 TRP A O 1
ATOM 1348 N N . ALA A 1 177 ? 0.334 13.945 -24.057 1.00 55.94 177 ALA A N 1
ATOM 1349 C CA . ALA A 1 177 ? 1.537 14.614 -24.539 1.00 55.94 177 ALA A CA 1
ATOM 1350 C C . ALA A 1 177 ? 2.669 14.429 -23.525 1.00 55.94 177 ALA A C 1
ATOM 1352 O O . ALA A 1 177 ? 2.499 14.668 -22.326 1.00 55.94 177 ALA A O 1
ATOM 1353 N N . VAL A 1 178 ? 3.832 14.011 -24.012 1.00 53.41 178 VAL A N 1
ATOM 1354 C CA . VAL A 1 178 ? 5.049 13.887 -23.209 1.00 53.41 178 VAL A CA 1
ATOM 1355 C C . VAL A 1 178 ? 5.938 15.065 -23.564 1.00 53.41 178 VAL A C 1
ATOM 1357 O O . VAL A 1 178 ? 6.120 15.379 -24.735 1.00 53.41 178 VAL A O 1
ATOM 1360 N N . HIS A 1 179 ? 6.459 15.748 -22.550 1.00 48.38 179 HIS A N 1
ATOM 1361 C CA . HIS A 1 179 ? 7.400 16.833 -22.773 1.00 48.38 179 HIS A CA 1
ATOM 1362 C C . HIS A 1 179 ? 8.724 16.258 -23.287 1.00 48.38 179 HIS A C 1
ATOM 1364 O O . HIS A 1 179 ? 9.342 15.450 -22.596 1.00 48.38 179 HIS A O 1
ATOM 1370 N N . ASN A 1 180 ? 9.143 16.677 -24.481 1.00 48.91 180 ASN A N 1
ATOM 1371 C CA . ASN A 1 180 ? 10.460 16.380 -25.025 1.00 48.91 180 ASN A CA 1
ATOM 1372 C C . ASN A 1 180 ? 11.436 17.494 -24.603 1.00 48.91 180 ASN A C 1
ATOM 1374 O O . ASN A 1 180 ? 11.338 18.604 -25.125 1.00 48.91 180 ASN A O 1
ATOM 1378 N N . PRO A 1 181 ? 12.377 17.242 -23.675 1.00 47.00 181 PRO A N 1
ATOM 1379 C CA . PRO A 1 181 ? 13.312 18.270 -23.215 1.00 47.00 181 PRO A CA 1
ATOM 1380 C C . PRO A 1 181 ? 14.339 18.683 -24.285 1.00 47.00 181 PRO A C 1
ATOM 1382 O O . PRO A 1 181 ? 15.033 19.678 -24.101 1.00 47.00 181 PRO A O 1
ATOM 1385 N N . ASN A 1 182 ? 14.443 17.935 -25.392 1.00 46.88 182 ASN A N 1
ATOM 1386 C CA . ASN A 1 182 ? 15.354 18.227 -26.503 1.00 46.88 182 ASN A CA 1
ATOM 1387 C C . ASN A 1 182 ? 14.679 18.987 -27.659 1.00 46.88 182 ASN A C 1
ATOM 1389 O O . ASN A 1 182 ? 15.366 19.394 -28.596 1.00 46.88 182 ASN A O 1
ATOM 1393 N N . GLU A 1 183 ? 13.358 19.183 -27.624 1.00 45.69 183 GLU A N 1
ATOM 1394 C CA . GLU A 1 183 ? 12.679 20.073 -28.565 1.00 45.69 183 GLU A CA 1
ATOM 1395 C C . GLU A 1 183 ? 12.874 21.514 -28.101 1.00 45.69 183 GLU A C 1
ATOM 1397 O O . GLU A 1 183 ? 12.404 21.905 -27.032 1.00 45.69 183 GLU A O 1
ATOM 1402 N N . SER A 1 184 ? 13.591 22.318 -28.896 1.00 39.59 184 SER A N 1
ATOM 1403 C CA . SER A 1 184 ? 13.728 23.747 -28.624 1.00 39.59 184 SER A CA 1
ATOM 1404 C C . SER A 1 184 ? 12.335 24.357 -28.505 1.00 39.59 184 SER A C 1
ATOM 1406 O O . SER A 1 184 ? 11.548 24.296 -29.452 1.00 39.59 184 SER A O 1
ATOM 1408 N N . THR A 1 185 ? 12.036 24.943 -27.353 1.00 42.25 185 THR A N 1
ATOM 1409 C CA . THR A 1 185 ? 10.781 25.634 -27.075 1.00 42.25 185 THR A CA 1
ATOM 1410 C C . THR A 1 185 ? 10.633 26.835 -28.008 1.00 42.25 185 THR A C 1
ATOM 1412 O O . THR A 1 185 ? 11.085 27.945 -27.734 1.00 42.25 185 THR A O 1
ATOM 1415 N N . GLY A 1 186 ? 9.991 26.612 -29.154 1.00 36.75 186 GLY A N 1
ATOM 1416 C CA . GLY A 1 186 ? 9.508 27.677 -30.017 1.00 36.75 186 GLY A CA 1
ATOM 1417 C C . GLY A 1 186 ? 8.481 28.512 -29.256 1.00 36.75 186 GLY A C 1
ATOM 1418 O O . GLY A 1 186 ? 7.384 28.038 -28.991 1.00 36.75 186 GLY A O 1
ATOM 1419 N N . THR A 1 187 ? 8.894 29.723 -28.865 1.00 39.50 187 THR A N 1
ATOM 1420 C CA . THR A 1 187 ? 8.082 30.875 -28.414 1.00 39.50 187 THR A CA 1
ATOM 1421 C C . THR A 1 187 ? 6.681 30.554 -27.880 1.00 39.50 187 THR A C 1
ATOM 1423 O O . THR A 1 187 ? 5.672 30.656 -28.575 1.00 39.50 187 THR A O 1
ATOM 1426 N N . VAL A 1 188 ? 6.621 30.253 -26.584 1.00 31.36 188 VAL A N 1
ATOM 1427 C CA . VAL A 1 188 ? 5.373 30.211 -25.819 1.00 31.36 188 VAL A CA 1
ATOM 1428 C C . VAL A 1 188 ? 5.087 31.613 -25.265 1.00 31.36 188 VAL A C 1
ATOM 1430 O O . VAL A 1 188 ? 5.972 32.261 -24.703 1.00 31.36 188 VAL A O 1
ATOM 1433 N N . LYS A 1 189 ? 3.866 32.114 -25.498 1.00 35.28 189 LYS A N 1
ATOM 1434 C CA . LYS A 1 189 ? 3.386 33.439 -25.063 1.00 35.28 189 LYS A CA 1
ATOM 1435 C C . LYS A 1 189 ? 3.350 33.551 -23.529 1.00 35.28 189 LYS A C 1
ATOM 1437 O O . LYS A 1 189 ? 3.266 32.556 -22.820 1.00 35.28 189 LYS A O 1
ATOM 1442 N N . SER A 1 190 ? 3.419 34.791 -23.046 1.00 36.25 190 SER A N 1
ATOM 1443 C CA . SER A 1 190 ? 3.867 35.239 -21.717 1.00 36.25 190 SER A CA 1
ATOM 1444 C C . SER A 1 190 ? 3.087 34.802 -20.463 1.00 36.25 190 SER A C 1
ATOM 1446 O O . SER A 1 190 ? 3.364 35.354 -19.405 1.00 36.25 190 SER A O 1
ATOM 1448 N N . ASP A 1 191 ? 2.194 33.815 -20.522 1.00 38.88 191 ASP A N 1
ATOM 1449 C CA . ASP A 1 191 ? 1.454 33.335 -19.336 1.00 38.88 191 ASP A CA 1
ATOM 1450 C C . ASP A 1 191 ? 2.036 32.030 -18.748 1.00 38.88 191 ASP A C 1
ATOM 1452 O O . ASP A 1 191 ? 1.614 31.567 -17.689 1.00 38.88 191 ASP A O 1
ATOM 1456 N N . ASP A 1 192 ? 3.052 31.446 -19.393 1.00 44.56 192 ASP A N 1
ATOM 1457 C CA . ASP A 1 192 ? 3.663 30.173 -18.978 1.00 44.56 192 ASP A CA 1
ATOM 1458 C C . ASP A 1 192 ? 4.945 30.317 -18.138 1.00 44.56 192 ASP A C 1
ATOM 1460 O O . ASP A 1 192 ? 5.471 29.325 -17.625 1.00 44.56 192 ASP A O 1
ATOM 1464 N N . VAL A 1 193 ? 5.431 31.543 -17.919 1.00 42.28 193 VAL A N 1
ATOM 1465 C CA . VAL A 1 193 ? 6.641 31.793 -17.110 1.00 42.28 193 VAL A CA 1
ATOM 1466 C C . VAL A 1 193 ? 6.368 31.547 -15.621 1.00 42.28 193 VAL A C 1
ATOM 1468 O O . VAL A 1 193 ? 7.210 30.981 -14.928 1.00 42.28 193 VAL A O 1
ATOM 1471 N N . GLU A 1 194 ? 5.161 31.855 -15.141 1.00 39.38 194 GLU A N 1
ATOM 1472 C CA . GLU A 1 194 ? 4.765 31.611 -13.747 1.00 39.38 194 GLU A CA 1
ATOM 1473 C C . GLU A 1 194 ? 4.549 30.114 -13.457 1.00 39.38 194 GLU A C 1
ATOM 1475 O O . GLU A 1 194 ? 4.911 29.628 -12.387 1.00 39.38 194 GLU A O 1
ATOM 1480 N N . LYS A 1 195 ? 4.060 29.332 -14.434 1.00 43.12 195 LYS A N 1
ATOM 1481 C CA . LYS A 1 195 ? 3.918 27.865 -14.320 1.00 43.12 195 LYS A CA 1
ATOM 1482 C C . LYS A 1 195 ? 5.238 27.111 -14.472 1.00 43.12 195 LYS A C 1
ATOM 1484 O O . LYS A 1 195 ? 5.405 26.062 -13.844 1.00 43.12 195 LYS A O 1
ATOM 1489 N N . ALA A 1 196 ? 6.161 27.612 -15.291 1.00 42.69 196 ALA A N 1
ATOM 1490 C CA . ALA A 1 196 ? 7.506 27.054 -15.415 1.00 42.69 196 ALA A CA 1
ATOM 1491 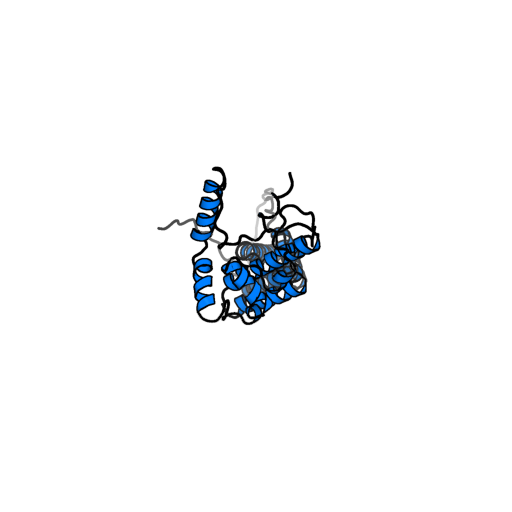C C . ALA A 1 196 ? 8.335 27.320 -14.148 1.00 42.69 196 ALA A C 1
ATOM 1493 O O . ALA A 1 196 ? 8.960 26.391 -13.635 1.00 42.69 196 ALA A O 1
ATOM 1494 N N . ALA A 1 197 ? 8.235 28.528 -13.579 1.00 37.72 197 ALA A N 1
ATOM 1495 C CA . ALA A 1 197 ? 8.843 28.872 -12.295 1.00 37.72 197 ALA A CA 1
ATOM 1496 C C . ALA A 1 197 ? 8.257 28.041 -11.140 1.00 37.72 197 ALA A C 1
ATOM 1498 O O . ALA A 1 197 ? 9.017 27.476 -10.358 1.00 37.72 197 ALA A O 1
ATOM 1499 N N . LEU A 1 198 ? 6.930 27.833 -11.095 1.00 37.12 198 LEU A N 1
ATOM 1500 C CA . LEU A 1 198 ? 6.309 26.939 -10.106 1.00 37.12 198 LEU A CA 1
ATOM 1501 C C . LEU A 1 198 ? 6.793 25.483 -10.239 1.00 37.12 198 LEU A C 1
ATOM 1503 O O . LEU A 1 198 ? 6.908 24.774 -9.241 1.00 37.12 198 LEU A O 1
ATOM 1507 N N . ARG A 1 199 ? 7.073 25.004 -11.461 1.00 39.38 199 ARG A N 1
ATOM 1508 C CA . ARG A 1 199 ? 7.571 23.639 -11.718 1.00 39.38 199 ARG A CA 1
ATOM 1509 C C . ARG A 1 199 ? 9.036 23.463 -11.347 1.00 39.38 199 ARG A C 1
ATOM 1511 O O . ARG A 1 199 ? 9.365 22.449 -10.733 1.00 39.38 199 ARG A O 1
ATOM 1518 N N . GLU A 1 200 ? 9.891 24.427 -11.675 1.00 39.88 200 GLU A N 1
ATOM 1519 C CA . GLU A 1 200 ? 11.271 24.435 -11.184 1.00 39.88 200 GLU A CA 1
ATOM 1520 C C . GLU A 1 200 ? 11.297 24.527 -9.660 1.00 39.88 200 GLU A C 1
ATOM 1522 O O . GLU A 1 200 ? 12.056 23.802 -9.026 1.00 39.88 200 GLU A O 1
ATOM 1527 N N . GLU A 1 201 ? 10.408 25.310 -9.048 1.00 36.22 201 GLU A N 1
ATOM 1528 C CA . GLU A 1 201 ? 10.286 25.400 -7.595 1.00 36.22 201 GLU A CA 1
ATOM 1529 C C . GLU A 1 201 ? 9.713 24.118 -6.968 1.00 36.22 201 GLU A C 1
ATOM 1531 O O . GLU A 1 201 ? 10.165 23.715 -5.901 1.00 36.22 201 GLU A O 1
ATOM 1536 N N . THR A 1 202 ? 8.834 23.375 -7.652 1.00 40.41 202 THR A N 1
ATOM 1537 C CA . THR A 1 202 ? 8.359 22.042 -7.212 1.00 40.41 202 THR A CA 1
ATOM 1538 C C . THR A 1 202 ? 9.468 20.977 -7.281 1.00 40.41 202 THR A C 1
ATOM 1540 O O . THR A 1 202 ? 9.547 20.097 -6.427 1.00 40.41 202 THR A O 1
ATOM 1543 N N . ILE A 1 203 ? 10.368 21.060 -8.267 1.00 45.34 203 ILE A N 1
ATOM 1544 C CA . ILE A 1 203 ? 11.545 20.176 -8.381 1.00 45.34 203 ILE A CA 1
ATOM 1545 C C . ILE A 1 203 ? 12.629 20.588 -7.370 1.00 45.34 203 ILE A C 1
ATOM 1547 O O . ILE A 1 203 ? 13.275 19.739 -6.753 1.00 45.34 203 ILE A O 1
ATOM 1551 N N . ARG A 1 204 ? 12.802 21.892 -7.135 1.00 38.41 204 ARG A N 1
ATOM 1552 C CA . ARG A 1 204 ? 13.788 22.454 -6.200 1.00 38.41 204 ARG A CA 1
ATOM 1553 C C . ARG A 1 204 ? 13.359 22.309 -4.732 1.00 38.41 204 ARG A C 1
ATOM 1555 O O . ARG A 1 204 ? 14.229 22.182 -3.867 1.00 38.41 204 ARG A O 1
ATOM 1562 N N . SER A 1 205 ? 12.052 22.241 -4.465 1.00 38.44 205 SER A N 1
ATOM 1563 C CA . SER A 1 205 ? 11.441 21.940 -3.157 1.00 38.44 205 SER A CA 1
ATOM 1564 C C . SER A 1 205 ? 11.199 20.449 -2.901 1.00 38.44 205 SER A C 1
ATOM 1566 O O . SER A 1 205 ? 10.756 20.092 -1.809 1.00 38.44 205 SER A O 1
ATOM 1568 N N . GLY A 1 206 ? 11.527 19.565 -3.854 1.00 52.16 206 GLY A N 1
ATOM 1569 C CA . GLY A 1 206 ? 11.529 18.124 -3.613 1.00 52.16 206 GLY A CA 1
ATOM 1570 C C . GLY A 1 206 ? 12.382 17.796 -2.387 1.00 52.16 206 GLY A C 1
ATOM 1571 O O . GLY A 1 206 ? 13.469 18.365 -2.222 1.00 52.16 206 GLY A O 1
ATOM 1572 N N . SER A 1 207 ? 11.875 16.914 -1.519 1.00 65.31 207 SER A N 1
ATOM 1573 C CA . SER A 1 207 ? 12.600 16.455 -0.333 1.00 65.31 207 SER A CA 1
ATOM 1574 C C . SER A 1 207 ? 14.018 16.023 -0.716 1.00 65.31 207 SER A C 1
ATOM 1576 O O . SER A 1 207 ? 14.245 15.540 -1.830 1.00 65.31 207 SER A O 1
ATOM 1578 N N . ASP A 1 208 ? 14.985 16.181 0.192 1.00 75.12 208 ASP A N 1
ATOM 1579 C CA . ASP A 1 208 ? 16.386 15.791 -0.055 1.00 75.12 208 ASP A CA 1
ATOM 1580 C C . ASP A 1 208 ? 16.506 14.346 -0.567 1.00 75.12 208 ASP A C 1
ATOM 1582 O O . ASP A 1 208 ? 17.376 14.022 -1.376 1.00 75.12 208 ASP A O 1
ATOM 1586 N N . TYR A 1 209 ? 15.538 13.511 -0.189 1.00 79.75 209 TYR A N 1
ATOM 1587 C CA . TYR A 1 209 ? 15.308 12.191 -0.746 1.00 79.75 209 TYR A CA 1
ATOM 1588 C C . TYR A 1 209 ? 15.166 12.177 -2.282 1.00 79.75 209 TYR A C 1
ATOM 1590 O O . TYR A 1 209 ? 15.961 11.517 -2.954 1.00 79.75 209 TYR A O 1
ATOM 1598 N N . VAL A 1 210 ? 14.221 12.928 -2.865 1.00 75.25 210 VAL A N 1
ATOM 1599 C CA . VAL A 1 210 ? 13.975 12.944 -4.324 1.00 75.25 210 VAL A CA 1
ATOM 1600 C C . VAL A 1 210 ? 15.201 13.447 -5.085 1.00 75.25 210 VAL A C 1
ATOM 1602 O O . VAL A 1 210 ? 15.522 12.927 -6.153 1.00 75.25 210 VAL A O 1
ATOM 1605 N N . LYS A 1 211 ? 15.939 14.404 -4.512 1.00 78.81 211 LYS A N 1
ATOM 1606 C CA . LYS A 1 211 ? 17.193 14.916 -5.090 1.00 78.81 211 LYS A CA 1
ATOM 1607 C C . LYS A 1 211 ? 18.308 13.869 -5.115 1.00 78.81 211 LYS A C 1
ATOM 1609 O O . LYS A 1 211 ? 19.187 13.949 -5.968 1.00 78.81 211 LYS A O 1
ATOM 1614 N N . SER A 1 212 ? 18.273 12.884 -4.217 1.00 81.00 212 SER A N 1
ATOM 1615 C CA . SER A 1 212 ? 19.258 11.796 -4.177 1.00 81.00 212 SER A CA 1
ATOM 1616 C C . SER A 1 212 ? 19.018 10.718 -5.243 1.00 81.00 212 SER A C 1
ATOM 1618 O O . SER A 1 212 ? 19.962 10.047 -5.663 1.00 81.00 212 SER A O 1
ATOM 1620 N N . LEU A 1 213 ? 17.777 10.562 -5.718 1.00 84.56 213 LEU A N 1
ATOM 1621 C CA . LEU A 1 213 ? 17.385 9.475 -6.620 1.00 84.56 213 LEU A CA 1
ATOM 1622 C C . LEU A 1 213 ? 18.123 9.464 -7.972 1.00 84.56 213 LEU A C 1
ATOM 1624 O O . LEU A 1 213 ? 18.541 8.384 -8.393 1.00 84.56 213 LEU A O 1
ATOM 1628 N N . PRO A 1 214 ? 18.372 10.605 -8.649 1.00 83.81 214 PRO A N 1
ATOM 1629 C CA . PRO A 1 214 ? 19.178 10.619 -9.871 1.00 83.81 214 PRO A CA 1
ATOM 1630 C C . PRO A 1 214 ? 20.613 10.119 -9.661 1.00 83.81 214 PRO A C 1
ATOM 1632 O O . PRO A 1 214 ? 21.178 9.470 -10.540 1.00 83.81 214 PRO A O 1
ATOM 1635 N N . GLU A 1 215 ? 21.212 10.387 -8.499 1.00 81.56 215 GLU A N 1
ATOM 1636 C CA . GLU A 1 215 ? 22.556 9.902 -8.173 1.00 81.56 215 GLU A CA 1
ATOM 1637 C C . GLU A 1 215 ? 22.559 8.403 -7.852 1.00 81.56 215 GLU A C 1
ATOM 1639 O O . GLU A 1 215 ? 23.473 7.690 -8.269 1.00 81.56 215 GLU A O 1
ATOM 1644 N N . GLN A 1 216 ? 21.517 7.894 -7.185 1.00 81.50 216 GLN A N 1
ATOM 1645 C CA . GLN A 1 216 ? 21.331 6.449 -6.991 1.00 81.50 216 GLN A CA 1
ATOM 1646 C C . GLN A 1 216 ? 21.180 5.720 -8.334 1.00 81.50 216 GLN A C 1
ATOM 1648 O O . GLN A 1 216 ? 21.838 4.706 -8.577 1.00 81.50 216 GLN A O 1
ATOM 1653 N N . LEU A 1 217 ? 20.397 6.292 -9.252 1.00 84.25 217 LEU A N 1
ATOM 1654 C CA . LEU A 1 217 ? 20.218 5.772 -10.606 1.00 84.25 217 LEU A CA 1
ATOM 1655 C C . LEU A 1 217 ? 21.554 5.669 -11.363 1.00 84.25 217 LEU A C 1
ATOM 1657 O O . LEU A 1 217 ? 21.829 4.647 -11.990 1.00 84.25 217 LEU A O 1
ATOM 1661 N N . LYS A 1 218 ? 22.429 6.679 -11.247 1.00 81.50 218 LYS A N 1
ATOM 1662 C CA . LYS A 1 218 ? 23.784 6.657 -11.835 1.00 81.50 218 LYS A CA 1
ATOM 1663 C C . LYS A 1 218 ? 24.701 5.603 -11.200 1.00 81.50 218 LYS A C 1
ATOM 1665 O O . LYS A 1 218 ? 25.563 5.055 -11.884 1.00 81.50 218 LYS A O 1
ATOM 1670 N N . LYS A 1 219 ? 24.529 5.296 -9.909 1.00 78.06 219 LYS A N 1
ATOM 1671 C CA . LYS A 1 219 ? 25.392 4.389 -9.124 1.00 78.06 219 LYS A CA 1
ATOM 1672 C C . LYS A 1 219 ? 24.988 2.904 -9.173 1.00 78.06 219 LYS A C 1
ATOM 1674 O O . LYS A 1 219 ? 25.386 2.142 -8.298 1.00 78.06 219 LYS A O 1
ATOM 1679 N N . ARG A 1 220 ? 24.321 2.466 -10.249 1.00 62.31 220 ARG A N 1
ATOM 1680 C CA . ARG A 1 220 ? 23.929 1.065 -10.546 1.00 62.31 220 ARG A CA 1
ATOM 1681 C C . ARG A 1 220 ? 22.673 0.538 -9.834 1.00 62.31 220 ARG A C 1
ATOM 1683 O O . ARG A 1 220 ? 22.596 -0.653 -9.546 1.00 62.31 220 ARG A O 1
ATOM 1690 N N . GLY A 1 221 ? 21.660 1.376 -9.625 1.00 70.00 221 GLY A N 1
ATOM 1691 C CA . GLY A 1 221 ? 20.277 0.905 -9.449 1.00 70.00 221 GLY A CA 1
ATOM 1692 C C . GLY A 1 221 ? 19.488 1.680 -8.400 1.00 70.00 221 GLY A C 1
ATOM 1693 O O . GLY A 1 221 ? 20.015 2.017 -7.343 1.00 70.00 221 GLY A O 1
ATOM 1694 N N . LEU A 1 222 ? 18.215 1.949 -8.692 1.00 83.81 222 LEU A N 1
ATOM 1695 C CA . LEU A 1 222 ? 17.281 2.538 -7.733 1.00 83.81 222 LEU A CA 1
ATOM 1696 C C . LEU A 1 222 ? 16.864 1.486 -6.707 1.00 83.81 222 LEU A C 1
ATOM 1698 O O . LEU A 1 222 ? 16.674 0.332 -7.079 1.00 83.81 222 LEU A O 1
ATOM 1702 N N . PHE A 1 223 ? 16.648 1.882 -5.451 1.00 89.50 223 PHE A N 1
ATOM 1703 C CA . PHE A 1 223 ? 16.001 1.051 -4.420 1.00 89.50 223 PHE A CA 1
ATOM 1704 C C . PHE A 1 223 ? 16.737 -0.247 -4.058 1.00 89.50 223 PHE A C 1
ATOM 1706 O O . PHE A 1 223 ? 16.104 -1.250 -3.728 1.00 89.50 223 PHE A O 1
ATOM 1713 N N . GLN A 1 224 ? 18.072 -0.270 -4.136 1.00 86.62 224 GLN A N 1
ATOM 1714 C CA . GLN A 1 224 ? 18.871 -1.491 -3.911 1.00 86.62 224 GLN A CA 1
ATOM 1715 C C . GLN A 1 224 ? 18.620 -2.160 -2.549 1.00 86.62 224 GLN A C 1
ATOM 1717 O O . GLN A 1 224 ? 18.848 -3.356 -2.402 1.00 86.62 224 GLN A O 1
ATOM 1722 N N . SER A 1 225 ? 18.144 -1.399 -1.562 1.00 86.75 225 SER A N 1
ATOM 1723 C CA . SER A 1 225 ? 17.817 -1.892 -0.221 1.00 86.75 225 SER A CA 1
ATOM 1724 C C . SER A 1 225 ? 16.519 -2.709 -0.156 1.00 86.75 225 SER A C 1
ATOM 1726 O O . SER A 1 225 ? 16.263 -3.350 0.861 1.00 86.75 225 SER A O 1
ATOM 1728 N N . ASN A 1 226 ? 15.704 -2.706 -1.217 1.00 92.56 226 ASN A N 1
ATOM 1729 C CA . ASN A 1 226 ? 14.418 -3.391 -1.259 1.00 92.56 226 ASN A CA 1
ATOM 1730 C C . ASN A 1 226 ? 14.307 -4.282 -2.516 1.00 92.56 226 ASN A C 1
ATOM 1732 O O . ASN A 1 226 ? 14.096 -3.768 -3.621 1.00 92.56 226 ASN A O 1
ATOM 1736 N N . PRO A 1 227 ? 14.424 -5.618 -2.383 1.00 92.69 227 PRO A N 1
ATOM 1737 C CA . PRO A 1 227 ? 14.446 -6.535 -3.523 1.00 92.69 227 PRO A CA 1
ATOM 1738 C C . PRO A 1 227 ? 13.123 -6.554 -4.300 1.00 92.69 227 PRO A C 1
ATOM 1740 O O . PRO A 1 227 ? 13.129 -6.754 -5.514 1.00 92.69 227 PRO A O 1
ATOM 1743 N N . PHE A 1 228 ? 11.994 -6.271 -3.646 1.00 93.44 228 PHE A N 1
ATOM 1744 C CA . PHE A 1 228 ? 10.686 -6.200 -4.304 1.00 93.44 228 PHE A CA 1
ATOM 1745 C C . PHE A 1 228 ? 10.585 -5.011 -5.269 1.00 93.44 228 PHE A C 1
ATOM 1747 O O . PHE A 1 228 ? 9.855 -5.065 -6.261 1.00 93.44 228 PHE A O 1
ATOM 1754 N N . LEU A 1 229 ? 11.368 -3.954 -5.030 1.00 93.31 229 LEU A N 1
ATOM 1755 C CA . LEU A 1 229 ? 11.447 -2.783 -5.903 1.00 93.31 229 LEU A CA 1
ATOM 1756 C C . LEU A 1 229 ? 12.438 -2.958 -7.068 1.00 93.31 229 LEU A C 1
ATOM 1758 O O . LEU A 1 229 ? 12.485 -2.111 -7.961 1.00 93.31 229 LEU A O 1
ATOM 1762 N N . GLN A 1 230 ? 13.193 -4.061 -7.113 1.00 91.50 230 GLN A N 1
ATOM 1763 C CA . GLN A 1 230 ? 14.139 -4.374 -8.197 1.00 91.50 230 GLN A CA 1
ATOM 1764 C C . GLN A 1 230 ? 13.478 -4.990 -9.439 1.00 91.50 230 GLN A C 1
ATOM 1766 O O . GLN A 1 230 ? 14.171 -5.352 -10.390 1.00 91.50 230 GLN A O 1
ATOM 1771 N N . SER A 1 231 ? 12.148 -5.128 -9.467 1.00 90.88 231 SER A N 1
ATOM 1772 C CA . SER A 1 231 ? 11.472 -5.679 -10.643 1.00 90.88 231 SER A CA 1
ATOM 1773 C C . SER A 1 231 ? 11.713 -4.807 -11.890 1.00 90.88 231 SER A C 1
ATOM 1775 O O . SER A 1 231 ? 11.732 -3.576 -11.779 1.00 90.88 231 SER A O 1
ATOM 1777 N N . PRO A 1 232 ? 11.843 -5.400 -13.097 1.00 90.81 232 PRO A N 1
ATOM 1778 C CA . PRO A 1 232 ? 12.091 -4.636 -14.321 1.00 90.81 232 PRO A CA 1
ATOM 1779 C C . PRO A 1 232 ? 11.066 -3.524 -14.562 1.00 90.81 232 PRO A C 1
ATOM 1781 O O . PRO A 1 232 ? 11.436 -2.428 -14.969 1.00 90.81 232 PRO A O 1
ATOM 1784 N N . LEU A 1 233 ? 9.789 -3.780 -14.255 1.00 91.62 233 LEU A N 1
ATOM 1785 C CA . LEU A 1 233 ? 8.720 -2.793 -14.392 1.00 91.62 233 LEU A CA 1
ATOM 1786 C C . LEU A 1 233 ? 8.922 -1.599 -13.451 1.00 91.62 233 LEU A C 1
ATOM 1788 O O . LEU A 1 233 ? 8.843 -0.459 -13.900 1.00 91.62 233 LEU A O 1
ATOM 1792 N N . LEU A 1 234 ? 9.188 -1.843 -12.163 1.00 92.62 234 LEU A N 1
ATOM 1793 C CA . LEU A 1 234 ? 9.381 -0.775 -11.176 1.00 92.62 234 LEU A CA 1
ATOM 1794 C C . LEU A 1 234 ? 10.653 0.032 -11.444 1.00 92.62 234 LEU A C 1
ATOM 1796 O O . LEU A 1 234 ? 10.646 1.253 -11.274 1.00 92.62 234 LEU A O 1
ATOM 1800 N N . GLN A 1 235 ? 11.716 -0.621 -11.910 1.00 92.00 235 GLN A N 1
ATOM 1801 C CA . GLN A 1 235 ? 12.944 0.055 -12.322 1.00 92.00 235 GLN A CA 1
ATOM 1802 C C . GLN A 1 235 ? 12.713 0.924 -13.566 1.00 92.00 235 GLN A C 1
ATOM 1804 O O . GLN A 1 235 ? 13.113 2.088 -13.562 1.00 92.00 235 GLN A O 1
ATOM 1809 N N . ASP A 1 236 ? 12.021 0.409 -14.589 1.00 90.81 236 ASP A N 1
ATOM 1810 C CA . ASP A 1 236 ? 11.684 1.147 -15.815 1.00 90.81 236 ASP A CA 1
ATOM 1811 C C . ASP A 1 236 ? 10.810 2.371 -15.510 1.00 90.81 236 ASP A C 1
ATOM 1813 O O . ASP A 1 236 ? 11.197 3.495 -15.829 1.00 90.81 236 ASP A O 1
ATOM 1817 N N . VAL A 1 237 ? 9.683 2.196 -14.804 1.00 90.12 237 VAL A N 1
ATOM 1818 C CA . VAL A 1 237 ? 8.766 3.314 -14.511 1.00 90.12 237 VAL A CA 1
ATOM 1819 C C . VAL A 1 237 ? 9.391 4.387 -13.628 1.00 90.12 237 VAL A C 1
ATOM 1821 O O . VAL A 1 237 ? 9.152 5.574 -13.846 1.00 90.12 237 VAL A O 1
ATOM 1824 N N . SER A 1 238 ? 10.215 3.997 -12.656 1.00 90.06 238 SER A N 1
ATOM 1825 C CA . SER A 1 238 ? 10.853 4.940 -11.733 1.00 90.06 238 SER A CA 1
ATOM 1826 C C . SER A 1 238 ? 11.999 5.683 -12.411 1.00 90.06 238 SER A C 1
ATOM 1828 O O . SER A 1 238 ? 12.123 6.898 -12.264 1.00 90.06 238 SER A O 1
ATOM 1830 N N . SER A 1 239 ? 12.796 4.985 -13.223 1.00 87.69 239 SER A N 1
ATOM 1831 C CA . SER A 1 239 ? 13.860 5.604 -14.018 1.00 87.69 239 SER A CA 1
ATOM 1832 C C . SER A 1 239 ? 13.289 6.558 -15.062 1.00 87.69 239 SER A C 1
ATOM 1834 O O . SER A 1 239 ? 13.768 7.682 -15.193 1.00 87.69 239 SER A O 1
ATOM 1836 N N . ALA A 1 240 ? 12.232 6.152 -15.770 1.00 83.88 240 ALA A N 1
ATOM 1837 C CA . ALA A 1 240 ? 11.543 6.999 -16.736 1.00 83.88 240 ALA A CA 1
ATOM 1838 C C . ALA A 1 240 ? 10.962 8.256 -16.069 1.00 83.88 240 ALA A C 1
ATOM 1840 O O . ALA A 1 240 ? 11.144 9.359 -16.585 1.00 83.88 240 ALA A O 1
ATOM 1841 N N . GLN A 1 241 ? 10.360 8.115 -14.883 1.00 84.75 241 GLN A N 1
ATOM 1842 C CA . GLN A 1 241 ? 9.856 9.241 -14.097 1.00 84.75 241 GLN A CA 1
ATOM 1843 C C . GLN A 1 241 ? 10.970 10.223 -13.691 1.00 84.75 241 GLN A C 1
ATOM 1845 O O . GLN A 1 241 ? 10.763 11.432 -13.783 1.00 84.75 241 GLN A O 1
ATOM 1850 N N . LEU A 1 242 ? 12.144 9.729 -13.278 1.00 83.50 242 LEU A N 1
ATOM 1851 C CA . LEU A 1 242 ? 13.304 10.562 -12.918 1.00 83.50 242 LEU A CA 1
ATOM 1852 C C . LEU A 1 242 ? 13.975 11.221 -14.128 1.00 83.50 242 LEU A C 1
ATOM 1854 O O . LEU A 1 242 ? 14.483 12.332 -14.021 1.00 83.50 242 LEU A O 1
ATOM 1858 N N . MET A 1 243 ? 13.992 10.542 -15.276 1.00 81.56 243 MET A N 1
ATOM 1859 C CA . MET A 1 243 ? 14.591 11.052 -16.514 1.00 81.56 243 MET A CA 1
ATOM 1860 C C . MET A 1 243 ? 13.618 11.876 -17.366 1.00 81.56 243 MET A C 1
ATOM 1862 O O . MET A 1 243 ? 14.002 12.313 -18.448 1.00 81.56 243 MET A O 1
ATOM 1866 N N . HIS A 1 244 ? 12.372 12.059 -16.917 1.00 74.88 244 HIS A N 1
ATOM 1867 C CA . HIS A 1 244 ? 11.301 12.693 -17.690 1.00 74.88 244 HIS A CA 1
ATOM 1868 C C . HIS A 1 244 ? 11.072 12.037 -19.066 1.00 74.88 244 HIS A C 1
ATOM 1870 O O . HIS A 1 244 ? 10.860 12.715 -20.067 1.00 74.88 244 HIS A O 1
ATOM 1876 N N . LYS A 1 245 ? 11.114 10.701 -19.112 1.00 76.00 245 LYS A N 1
ATOM 1877 C CA . LYS A 1 245 ? 10.910 9.888 -20.320 1.00 76.00 245 LYS A CA 1
ATOM 1878 C C . LYS A 1 245 ? 9.637 9.053 -20.229 1.00 76.00 245 LYS A C 1
ATOM 1880 O O . LYS A 1 245 ? 9.054 8.884 -19.160 1.00 76.00 245 LYS A O 1
ATOM 1885 N N . VAL A 1 246 ? 9.223 8.506 -21.369 1.00 77.44 246 VAL A N 1
ATOM 1886 C CA . VAL A 1 246 ? 8.170 7.487 -21.430 1.00 77.44 246 VAL A CA 1
ATOM 1887 C C . VAL A 1 246 ? 8.750 6.147 -20.967 1.00 77.44 246 VAL A C 1
ATOM 1889 O O . VAL A 1 246 ? 9.797 5.756 -21.484 1.00 77.44 246 VAL A O 1
ATOM 1892 N N . PRO A 1 247 ? 8.100 5.437 -20.025 1.00 84.75 247 PRO A N 1
ATOM 1893 C CA . PRO A 1 247 ? 8.463 4.064 -19.689 1.00 84.75 247 PRO A CA 1
ATOM 1894 C C . PRO A 1 247 ? 8.477 3.167 -20.926 1.00 84.75 247 PRO A C 1
ATOM 1896 O O . PRO A 1 247 ? 7.636 3.305 -21.820 1.00 84.75 247 PRO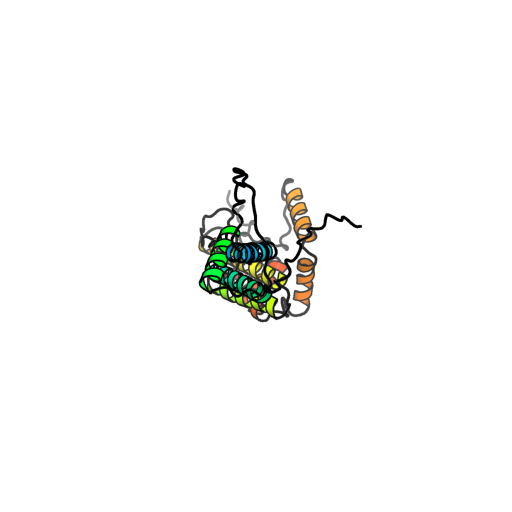 A O 1
ATOM 1899 N N . SER A 1 248 ? 9.392 2.207 -20.963 1.00 84.62 248 SER A N 1
ATOM 1900 C CA . SER A 1 248 ? 9.621 1.346 -22.124 1.00 84.62 248 SER A CA 1
ATOM 1901 C C . SER A 1 248 ? 8.345 0.625 -22.568 1.00 84.62 248 SER A C 1
ATOM 1903 O O . SER A 1 248 ? 8.044 0.582 -23.760 1.00 84.62 248 SER A O 1
ATOM 1905 N N . PHE A 1 249 ? 7.530 0.144 -21.624 1.00 82.50 249 PHE A N 1
ATOM 1906 C CA . PHE A 1 249 ? 6.275 -0.561 -21.933 1.00 82.50 249 PHE A CA 1
ATOM 1907 C C . PHE A 1 249 ? 5.173 0.329 -22.547 1.00 82.50 249 PHE A C 1
ATOM 1909 O O . PHE A 1 249 ? 4.200 -0.186 -23.104 1.00 82.50 249 PHE A O 1
ATOM 1916 N N . LEU A 1 250 ? 5.317 1.656 -22.458 1.00 79.69 250 LEU A N 1
ATOM 1917 C CA . LEU A 1 250 ? 4.412 2.640 -23.061 1.00 79.69 250 LEU A CA 1
ATOM 1918 C C . LEU A 1 250 ? 4.940 3.209 -24.379 1.00 79.69 250 LEU A C 1
ATOM 1920 O O . LEU A 1 250 ? 4.153 3.764 -25.141 1.00 79.69 250 LEU A O 1
ATOM 1924 N N . SER A 1 251 ? 6.233 3.054 -24.674 1.00 75.12 251 SER A N 1
ATOM 1925 C CA . SER A 1 251 ? 6.876 3.644 -25.858 1.00 75.12 251 SER A CA 1
ATOM 1926 C C . SER A 1 251 ? 6.193 3.270 -27.181 1.00 75.12 251 SER A C 1
ATOM 1928 O O . SER A 1 251 ? 6.009 4.127 -28.033 1.00 75.12 251 SER A O 1
ATOM 1930 N N . GLY A 1 252 ? 5.724 2.026 -27.328 1.00 68.62 252 GLY A N 1
ATOM 1931 C CA . GLY A 1 252 ? 4.985 1.573 -28.516 1.00 68.62 252 GLY A CA 1
ATOM 1932 C C . GLY A 1 252 ? 3.497 1.947 -28.542 1.00 68.62 252 GLY A C 1
ATOM 1933 O O . GLY A 1 252 ? 2.822 1.664 -29.527 1.00 68.62 252 GLY A O 1
ATOM 1934 N N . LYS A 1 253 ? 2.968 2.535 -27.461 1.00 69.50 253 LYS A N 1
ATOM 1935 C CA . LYS A 1 253 ? 1.550 2.912 -27.319 1.00 69.50 253 LYS A CA 1
ATOM 1936 C C . LYS A 1 253 ? 1.328 4.422 -27.429 1.00 69.50 253 LYS A C 1
ATOM 1938 O O . LYS A 1 253 ? 0.217 4.857 -27.715 1.00 69.50 253 LYS A O 1
ATOM 1943 N N . VAL A 1 254 ? 2.362 5.224 -27.182 1.00 65.81 254 VAL A N 1
ATOM 1944 C CA . VAL A 1 254 ? 2.304 6.682 -27.305 1.00 65.81 254 VAL A CA 1
ATOM 1945 C C . VAL A 1 254 ? 2.583 7.062 -28.757 1.00 65.81 254 VAL A C 1
ATOM 1947 O O . VAL A 1 254 ? 3.697 6.903 -29.241 1.00 65.81 254 VAL A O 1
ATOM 1950 N N . THR A 1 255 ? 1.586 7.595 -29.459 1.00 57.03 255 THR A N 1
ATOM 1951 C CA . THR A 1 255 ? 1.823 8.320 -30.713 1.00 57.03 255 THR A CA 1
ATOM 1952 C C . THR A 1 255 ? 2.464 9.667 -30.393 1.00 57.03 255 THR A C 1
ATOM 1954 O O . THR A 1 255 ? 1.823 10.514 -29.768 1.00 57.03 255 THR A O 1
ATOM 1957 N N . GLU A 1 256 ? 3.713 9.879 -30.815 1.00 51.31 256 GLU A N 1
ATOM 1958 C CA . GLU A 1 256 ? 4.332 11.208 -30.809 1.00 51.31 256 GLU A CA 1
ATOM 1959 C C . GLU A 1 256 ? 3.497 12.153 -31.683 1.00 51.31 256 GLU A C 1
ATOM 1961 O O . GLU A 1 256 ? 3.401 11.988 -32.901 1.00 51.31 256 GLU A O 1
ATOM 1966 N N . VAL A 1 257 ? 2.859 13.146 -31.063 1.00 44.12 257 VAL A N 1
ATOM 1967 C CA . VAL A 1 257 ? 2.201 14.222 -31.804 1.00 44.12 257 VAL A CA 1
ATOM 1968 C C . VAL A 1 257 ? 3.281 15.220 -32.204 1.00 44.12 257 VAL A C 1
ATOM 1970 O O . VAL A 1 257 ? 3.677 16.074 -31.416 1.00 44.12 257 VAL A O 1
ATOM 1973 N N . ASN A 1 258 ? 3.765 15.102 -33.439 1.00 36.22 258 ASN A N 1
ATOM 1974 C CA . ASN A 1 258 ? 4.635 16.099 -34.051 1.00 36.22 258 ASN A CA 1
ATOM 1975 C C . ASN A 1 258 ? 3.820 17.379 -34.309 1.00 36.22 258 ASN A C 1
ATOM 1977 O O . ASN A 1 258 ? 3.017 17.440 -35.242 1.00 36.22 258 ASN A O 1
ATOM 1981 N N . TYR A 1 259 ? 4.029 18.428 -33.510 1.00 38.78 259 TYR A N 1
ATOM 1982 C CA . TYR A 1 259 ? 3.331 19.714 -33.678 1.00 38.78 259 TYR A CA 1
ATOM 1983 C C . TYR A 1 259 ? 3.698 20.462 -34.977 1.00 38.78 259 TYR A C 1
ATOM 1985 O O . TYR A 1 259 ? 3.075 21.470 -35.302 1.00 38.78 259 TYR A O 1
ATOM 1993 N N . ASN A 1 260 ? 4.649 19.954 -35.768 1.00 36.22 260 ASN A N 1
ATOM 1994 C CA . ASN A 1 260 ? 5.091 20.583 -37.015 1.00 36.22 260 ASN A CA 1
ATOM 1995 C C . ASN A 1 260 ? 4.292 20.200 -38.272 1.00 36.22 260 ASN A C 1
ATOM 1997 O O . ASN A 1 260 ? 4.547 20.764 -39.333 1.00 36.22 260 ASN A O 1
ATOM 2001 N N . THR A 1 261 ? 3.322 19.283 -38.206 1.00 31.91 261 THR A N 1
ATOM 2002 C CA . THR A 1 261 ? 2.587 18.845 -39.416 1.00 31.91 261 THR A CA 1
ATOM 2003 C C . THR A 1 261 ? 1.209 19.496 -39.594 1.00 31.91 261 THR A C 1
ATOM 2005 O O . THR A 1 261 ? 0.552 19.258 -40.604 1.00 31.91 261 THR A O 1
ATOM 2008 N N . ALA A 1 262 ? 0.770 20.363 -38.674 1.00 32.97 262 ALA A N 1
ATOM 2009 C CA . ALA A 1 262 ? -0.565 20.975 -38.726 1.00 32.97 262 ALA A CA 1
ATOM 2010 C C . ALA A 1 262 ? -0.666 22.283 -39.546 1.00 32.97 262 ALA A C 1
ATOM 2012 O O . ALA A 1 262 ? -1.766 22.801 -39.710 1.00 32.97 262 ALA A O 1
ATOM 2013 N N . TYR A 1 263 ? 0.431 22.803 -40.113 1.00 34.03 263 TYR A N 1
ATOM 2014 C CA . TYR A 1 263 ? 0.424 24.047 -40.909 1.00 34.03 263 TYR A CA 1
ATOM 2015 C C . TYR A 1 263 ? 0.880 23.858 -42.362 1.00 34.03 263 TYR A C 1
ATOM 2017 O O . TYR A 1 263 ? 1.601 24.680 -42.918 1.00 34.03 263 TYR A O 1
ATOM 2025 N N . SER A 1 264 ? 0.444 22.782 -43.016 1.00 33.22 264 SER A N 1
ATOM 2026 C CA . SER A 1 264 ? 0.544 22.674 -44.479 1.00 33.22 264 SER A CA 1
ATOM 2027 C C . SER A 1 264 ? -0.763 22.172 -45.076 1.00 33.22 264 SER A C 1
ATOM 2029 O O . SER A 1 264 ? -0.842 21.064 -45.592 1.00 33.22 264 SER A O 1
ATOM 2031 N N . ARG A 1 265 ? -1.815 22.985 -44.939 1.00 34.00 265 ARG A N 1
ATOM 2032 C CA . ARG A 1 265 ? -3.013 22.998 -45.798 1.00 34.00 265 ARG A CA 1
ATOM 2033 C C . ARG A 1 265 ? -3.922 24.156 -45.380 1.00 34.00 265 ARG A C 1
ATOM 2035 O O . ARG A 1 265 ? -4.889 23.953 -44.652 1.00 34.00 265 ARG A O 1
ATOM 2042 N N . ILE A 1 266 ? -3.583 25.356 -45.848 1.00 35.09 266 ILE A N 1
ATOM 2043 C CA . ILE A 1 266 ? -4.543 26.328 -46.390 1.00 35.09 266 ILE A CA 1
ATOM 2044 C C . ILE A 1 266 ? -3.902 26.875 -47.661 1.00 35.09 266 ILE A C 1
ATOM 2046 O O . ILE A 1 266 ? -2.703 27.223 -47.579 1.00 35.09 266 ILE A O 1
#